Protein AF-0000000066669799 (afdb_homodimer)

Nearest PDB structures (foldseek):
  6pco-assembly2_C  TM=6.969E-01  e=1.505E-06  Bordetella bronchiseptica
  2nnn-assembly3_F  TM=6.824E-01  e=3.403E-06  Pseudomonas aeruginosa
  4fht-assembly1_A  TM=6.659E-01  e=3.210E-06  Streptomyces coelicolor A3(2)
  6pcp-assembly2_C  TM=6.782E-01  e=5.750E-06  Bordetella pertussis
  7kua-assembly1_A-2  TM=6.658E-01  e=5.118E-06  Pseudomonas putida

Organism: Nocardia brasiliensis (strain ATCC 700358 / HUJEG-1) (NCBI:txid1133849)

Foldseek 3Di:
DDDPDDPDPPPPCCCPDPVSVVVVVVVVLVVLPVVDAQPQAGVLLVVLLVCCVVPNKDWLVLSCLLSVHDSVRSVVSVVSCVVVVQKDWAQDDDPSPITIIHGDPVVVVSCVVRCVSVVVVLVVVPVVADPVRNVVVVVVVVVVSVVVSVVSNPPD/DPDPPDPPPPPPCCCPDPVSVVVVVVVVLVVLPVVDAQPQAGVLLVVLLVCCVVPNKDWLVLSCLLSVHDSVRSVVSVVSCVVVVQKDWDQDDDPSPITIIHGDPVVVVSCVVRCVSVVVVLVVVPVVADPVRNVVVVVVVVVVSVVVSVVSNPPD

InterPro domains:
  IPR000835 MarR-type HTH domain [PF12802] (41-98)
  IPR000835 MarR-type HTH domain [PR00598] (58-74)
  IPR000835 MarR-type HTH domain [PR00598] (94-110)
  IPR000835 MarR-type HTH domain [PS50995] (15-146)
  IPR000835 MarR-type HTH domain [SM00347] (34-134)
  IPR011991 ArsR-like helix-turn-helix domain [cd00090] (49-89)
  IPR036388 Winged helix-like DNA-binding domain superfamily [G3DSA:1.10.10.10] (6-148)
  IPR036390 Winged helix DNA-binding domain superfamily [SSF46785] (38-148)

Structure (mmCIF, N/CA/C/O backbone):
data_AF-0000000066669799-model_v1
#
loop_
_entity.id
_entity.type
_entity.pdbx_description
1 polymer 'MarR family transcriptional regulator'
#
loop_
_atom_site.group_PDB
_atom_site.id
_atom_site.type_symbol
_atom_site.label_atom_id
_atom_site.label_alt_id
_atom_site.label_comp_id
_atom_site.label_asym_id
_atom_site.label_entity_id
_atom_site.label_seq_id
_atom_site.pdbx_PDB_ins_code
_atom_site.Cartn_x
_atom_site.Cartn_y
_atom_site.Cartn_z
_atom_site.occupancy
_atom_site.B_iso_or_equiv
_atom_site.auth_seq_id
_atom_site.auth_comp_id
_atom_site.auth_asym_id
_atom_site.auth_atom_id
_atom_site.pdbx_PDB_model_num
ATOM 1 N N . MET A 1 1 ? -6.402 27.719 34.75 1 29.67 1 MET A N 1
ATOM 2 C CA . MET A 1 1 ? -6.027 27.953 33.344 1 29.67 1 MET A CA 1
ATOM 3 C C . MET A 1 1 ? -6.281 26.688 32.531 1 29.67 1 MET A C 1
ATOM 5 O O . MET A 1 1 ? -5.898 25.594 32.906 1 29.67 1 MET A O 1
ATOM 9 N N . PRO A 1 2 ? -7.277 26.5 31.594 1 31 2 PRO A N 1
ATOM 10 C CA . PRO A 1 2 ? -7.762 25.188 31.203 1 31 2 PRO A CA 1
ATOM 11 C C . PRO A 1 2 ? -6.668 24.312 30.594 1 31 2 PRO A C 1
ATOM 13 O O . PRO A 1 2 ? -5.68 24.828 30.062 1 31 2 PRO A O 1
ATOM 16 N N . ALA A 1 3 ? -6.438 23.188 31.078 1 33.84 3 ALA A N 1
ATOM 17 C CA . ALA A 1 3 ? -5.527 22.109 30.688 1 33.84 3 ALA A CA 1
ATOM 18 C C . ALA A 1 3 ? -5.449 22 29.172 1 33.84 3 ALA A C 1
ATOM 20 O O . ALA A 1 3 ? -6.473 22.031 28.484 1 33.84 3 ALA A O 1
ATOM 21 N N . ALA A 1 4 ? -4.387 22.375 28.516 1 37.62 4 ALA A N 1
ATOM 22 C CA . ALA A 1 4 ? -3.908 22.297 27.125 1 37.62 4 ALA A CA 1
ATOM 23 C C . ALA A 1 4 ? -4.234 20.953 26.516 1 37.62 4 ALA A C 1
ATOM 25 O O . ALA A 1 4 ? -3.504 19.969 26.719 1 37.62 4 ALA A O 1
ATOM 26 N N . ALA A 1 5 ? -5.402 20.344 26.75 1 33 5 ALA A N 1
ATOM 27 C CA . ALA A 1 5 ? -6.039 19.047 26.609 1 33 5 ALA A CA 1
ATOM 28 C C . ALA A 1 5 ? -5.562 18.344 25.344 1 33 5 ALA A C 1
ATOM 30 O O . ALA A 1 5 ? -4.801 18.922 24.547 1 33 5 ALA A O 1
ATOM 31 N N . ASP A 1 6 ? -6.598 17.641 24.547 1 33.75 6 ASP A N 1
ATOM 32 C CA . ASP A 1 6 ? -6.766 16.438 23.75 1 33.75 6 ASP A CA 1
ATOM 33 C C . ASP A 1 6 ? -6.117 16.578 22.375 1 33.75 6 ASP A C 1
ATOM 35 O O . ASP A 1 6 ? -6.715 17.156 21.469 1 33.75 6 ASP A O 1
ATOM 39 N N . SER A 1 7 ? -5.031 17.109 22.156 1 36.56 7 SER A N 1
ATOM 40 C CA . SER A 1 7 ? -4.227 17.094 20.938 1 36.56 7 SER A CA 1
ATOM 41 C C . SER A 1 7 ? -4.637 15.945 20.016 1 36.56 7 SER A C 1
ATOM 43 O O . SER A 1 7 ? -3.848 15.031 19.75 1 36.56 7 SER A O 1
ATOM 45 N N . HIS A 1 8 ? -5.754 15.195 20.234 1 35.06 8 HIS A N 1
ATOM 46 C CA . HIS A 1 8 ? -6.418 14.133 19.484 1 35.06 8 HIS A CA 1
ATOM 47 C C . HIS A 1 8 ? -6.293 14.344 17.984 1 35.06 8 HIS A C 1
ATOM 49 O O . HIS A 1 8 ? -6.48 15.461 17.5 1 35.06 8 HIS A O 1
ATOM 55 N N . SER A 1 9 ? -5.43 13.539 17.297 1 42.28 9 SER A N 1
ATOM 56 C CA . SER A 1 9 ? -5.312 13.289 15.875 1 42.28 9 SER A CA 1
ATOM 57 C C . SER A 1 9 ? -6.609 13.617 15.141 1 42.28 9 SER A C 1
ATOM 59 O O . SER A 1 9 ? -7.645 12.992 15.398 1 42.28 9 SER A O 1
ATOM 61 N N . GLN A 1 10 ? -7.012 14.773 15.062 1 45.38 10 GLN A N 1
ATOM 62 C CA . GLN A 1 10 ? -8.172 15.086 14.234 1 45.38 10 GLN A CA 1
ATOM 63 C C . GLN A 1 10 ? -8.375 14.031 13.156 1 45.38 10 GLN A C 1
ATOM 65 O O . GLN A 1 10 ? -7.484 13.789 12.336 1 45.38 10 GLN A O 1
ATOM 70 N N . VAL A 1 11 ? -8.938 12.883 13.633 1 45.19 11 VAL A N 1
ATOM 71 C CA . VAL A 1 11 ? -9.484 11.898 12.711 1 45.19 11 VAL A CA 1
ATOM 72 C C . VAL A 1 11 ? -9.961 12.594 11.43 1 45.19 11 VAL A C 1
ATOM 74 O O . VAL A 1 11 ? -10.734 13.547 11.484 1 45.19 11 VAL A O 1
ATOM 77 N N . LEU A 1 12 ? -9.125 12.688 10.461 1 50.16 12 LEU A N 1
ATOM 78 C CA . LEU A 1 12 ? -9.594 13.086 9.133 1 50.16 12 LEU A CA 1
ATOM 79 C C . LEU A 1 12 ? -11.062 12.719 8.945 1 50.16 12 LEU A C 1
ATOM 81 O O . LEU A 1 12 ? -11.516 11.672 9.422 1 50.16 12 LEU A O 1
ATOM 85 N N . ASP A 1 13 ? -11.898 13.625 9.148 1 51.56 13 ASP A N 1
ATOM 86 C CA . ASP A 1 13 ? -13.203 13.258 8.609 1 51.56 13 ASP A CA 1
ATOM 87 C C . ASP A 1 13 ? -13.062 12.43 7.336 1 51.56 13 ASP A C 1
ATOM 89 O O . ASP A 1 13 ? -12.945 12.977 6.238 1 51.56 13 ASP A O 1
ATOM 93 N N . TRP A 1 14 ? -12.438 11.297 7.461 1 50.22 14 TRP A N 1
ATOM 94 C CA . TRP A 1 14 ? -12.25 10.344 6.371 1 50.22 14 TRP A CA 1
ATOM 95 C C . TRP A 1 14 ? -13.531 10.188 5.559 1 50.22 14 TRP A C 1
ATOM 97 O O . TRP A 1 14 ? -13.562 9.438 4.578 1 50.22 14 TRP A O 1
ATOM 107 N N . GLN A 1 15 ? -14.602 10.766 6.164 1 51.47 15 GLN A N 1
ATOM 108 C CA . GLN A 1 15 ? -15.828 10.75 5.375 1 51.47 15 GLN A CA 1
ATOM 109 C C . GLN A 1 15 ? -15.578 11.266 3.959 1 51.47 15 GLN A C 1
ATOM 111 O O . GLN A 1 15 ? -16.438 11.148 3.088 1 51.47 15 GLN A O 1
ATOM 116 N N . ASP A 1 16 ? -14.312 11.828 3.842 1 62.5 16 ASP A N 1
ATOM 117 C CA . ASP A 1 16 ? -14.234 12.633 2.625 1 62.5 16 ASP A CA 1
ATOM 118 C C . ASP A 1 16 ? -14.047 11.742 1.396 1 62.5 16 ASP A C 1
ATOM 120 O O . ASP A 1 16 ? -13.781 12.242 0.299 1 62.5 16 ASP A O 1
ATOM 124 N N . GLY A 1 17 ? -14.242 10.547 1.534 1 87.31 17 GLY A N 1
ATOM 125 C CA . GLY A 1 17 ? -14.414 9.875 0.255 1 87.31 17 GLY A CA 1
ATOM 126 C C . GLY A 1 17 ? -13.391 8.781 0.011 1 87.31 17 GLY A C 1
ATOM 127 O O . GLY A 1 17 ? -12.477 8.594 0.817 1 87.31 17 GLY A O 1
ATOM 128 N N . VAL A 1 18 ? -13.609 7.996 -0.892 1 94.75 18 VAL A N 1
ATOM 129 C CA . VAL A 1 18 ? -12.844 6.82 -1.277 1 94.75 18 VAL A CA 1
ATOM 130 C C . VAL A 1 18 ? -11.383 7.207 -1.488 1 94.75 18 VAL A C 1
ATOM 132 O O . VAL A 1 18 ? -10.477 6.484 -1.064 1 94.75 18 VAL A O 1
ATOM 135 N N . GLU A 1 19 ? -11.148 8.391 -2.01 1 94.19 19 GLU A N 1
ATOM 136 C CA . GLU A 1 19 ? -9.797 8.82 -2.342 1 94.19 19 GLU A CA 1
ATOM 137 C C . GLU A 1 19 ? -8.945 8.977 -1.087 1 94.19 19 GLU A C 1
ATOM 139 O O . GLU A 1 19 ? -7.844 8.422 -1.006 1 94.19 19 GLU A O 1
ATOM 144 N N . ASN A 1 20 ? -9.445 9.656 -0.089 1 93.75 20 ASN A N 1
ATOM 145 C CA . ASN A 1 20 ? -8.688 9.891 1.139 1 93.75 20 ASN A CA 1
ATOM 146 C C . ASN A 1 20 ? -8.531 8.609 1.95 1 93.75 20 ASN A C 1
ATOM 148 O O . ASN A 1 20 ? -7.473 8.359 2.531 1 93.75 20 ASN A O 1
ATOM 152 N N . ALA A 1 21 ? -9.578 7.812 2.004 1 93.62 21 ALA A N 1
ATOM 153 C CA . ALA A 1 21 ? -9.531 6.566 2.764 1 93.62 21 ALA A CA 1
ATOM 154 C C . ALA A 1 21 ? -8.516 5.598 2.172 1 93.62 21 ALA A C 1
ATOM 156 O O . ALA A 1 21 ? -7.715 5.004 2.902 1 93.62 21 ALA A O 1
ATOM 157 N N . LEU A 1 22 ? -8.539 5.5 0.865 1 94.31 22 LEU A N 1
ATOM 158 C CA . LEU A 1 22 ? -7.602 4.613 0.182 1 94.31 22 LEU A CA 1
ATOM 159 C C . LEU A 1 22 ? -6.172 5.125 0.324 1 94.31 22 LEU A C 1
ATOM 161 O O . LEU A 1 22 ? -5.246 4.336 0.544 1 94.31 22 LEU A O 1
ATOM 165 N N . ALA A 1 23 ? -5.973 6.441 0.198 1 93.19 23 ALA A N 1
ATOM 166 C CA . ALA A 1 23 ? -4.652 7.035 0.367 1 93.19 23 ALA A CA 1
ATOM 167 C C . ALA A 1 23 ? -4.109 6.781 1.771 1 93.19 23 ALA A C 1
ATOM 169 O O . ALA A 1 23 ? -2.947 6.41 1.938 1 93.19 23 ALA A O 1
ATOM 170 N N . HIS A 1 24 ? -4.941 6.992 2.756 1 93.31 24 HIS A N 1
ATOM 171 C CA . HIS A 1 24 ? -4.531 6.77 4.137 1 93.31 24 HIS A CA 1
ATOM 172 C C . HIS A 1 24 ? -4.164 5.305 4.371 1 93.31 24 HIS A C 1
ATOM 174 O O . HIS A 1 24 ? -3.109 5.008 4.934 1 93.31 24 HIS A O 1
ATOM 180 N N . LEU A 1 25 ? -5.027 4.434 3.936 1 94.38 25 LEU A N 1
ATOM 181 C CA . LEU A 1 25 ? -4.777 3.006 4.09 1 94.38 25 LEU A CA 1
ATOM 182 C C . LEU A 1 25 ? -3.467 2.605 3.424 1 94.38 25 LEU A C 1
ATOM 184 O O . LEU A 1 25 ? -2.672 1.861 4.004 1 94.38 25 LEU A O 1
ATOM 188 N N . THR A 1 26 ? -3.232 3.127 2.227 1 94.19 26 THR A N 1
ATOM 189 C CA . THR A 1 26 ? -1.997 2.83 1.508 1 94.19 26 THR A CA 1
ATOM 190 C C . THR A 1 26 ? -0.784 3.322 2.291 1 94.19 26 THR A C 1
ATOM 192 O O . THR A 1 26 ? 0.196 2.594 2.453 1 94.19 26 THR A O 1
ATOM 195 N N . CYS A 1 27 ? -0.833 4.535 2.836 1 93.31 27 CYS A N 1
ATOM 196 C CA . CYS A 1 27 ? 0.287 5.105 3.576 1 93.31 27 CYS A CA 1
ATOM 197 C C . CYS A 1 27 ? 0.646 4.238 4.777 1 93.31 27 CYS A C 1
ATOM 199 O O . CYS A 1 27 ? 1.813 3.898 4.977 1 93.31 27 CYS A O 1
ATOM 201 N N . VAL A 1 28 ? -0.356 3.801 5.508 1 93.06 28 VAL A N 1
ATOM 202 C CA . VAL A 1 28 ? -0.051 3.115 6.758 1 93.06 28 VAL A CA 1
ATOM 203 C C . VAL A 1 28 ? 0.364 1.674 6.473 1 93.06 28 VAL A C 1
ATOM 205 O O . VAL A 1 28 ? 1.192 1.105 7.188 1 93.06 28 VAL A O 1
ATOM 208 N N . LEU A 1 29 ? -0.173 1.081 5.434 1 93.5 29 LEU A N 1
ATOM 209 C CA . LEU A 1 29 ? 0.245 -0.269 5.07 1 93.5 29 LEU A CA 1
ATOM 210 C C . LEU A 1 29 ? 1.678 -0.272 4.547 1 93.5 29 LEU A C 1
ATOM 212 O O . LEU A 1 29 ? 2.465 -1.156 4.891 1 93.5 29 LEU A O 1
ATOM 216 N N . VAL A 1 30 ? 2.01 0.695 3.752 1 91.5 30 VAL A N 1
ATOM 217 C CA . VAL A 1 30 ? 3.371 0.829 3.246 1 91.5 30 VAL A CA 1
ATOM 218 C C . VAL A 1 30 ? 4.328 1.107 4.402 1 91.5 30 VAL A C 1
ATOM 220 O O . VAL A 1 30 ? 5.434 0.565 4.445 1 91.5 30 VAL A O 1
ATOM 223 N N . ALA A 1 31 ? 3.896 1.918 5.332 1 91.31 31 ALA A N 1
ATOM 224 C CA . ALA A 1 31 ? 4.707 2.217 6.512 1 91.31 31 ALA A CA 1
ATOM 225 C C . ALA A 1 31 ? 5.035 0.945 7.289 1 91.31 31 ALA A C 1
ATOM 227 O O . ALA A 1 31 ? 6.18 0.74 7.699 1 91.31 31 ALA A O 1
ATOM 228 N N . ARG A 1 32 ? 4.129 0.107 7.453 1 88 32 ARG A N 1
ATOM 229 C CA . ARG A 1 32 ? 4.344 -1.136 8.188 1 88 32 ARG A CA 1
ATOM 230 C C . ARG A 1 32 ? 5.312 -2.051 7.445 1 88 32 ARG A C 1
ATOM 232 O O . ARG A 1 32 ? 6.152 -2.707 8.062 1 88 32 ARG A O 1
ATOM 239 N N . ARG A 1 33 ? 5.152 -2.053 6.164 1 84.81 33 ARG A N 1
ATOM 240 C CA . ARG A 1 33 ? 6.066 -2.84 5.34 1 84.81 33 ARG A CA 1
ATOM 241 C C . ARG A 1 33 ? 7.496 -2.322 5.461 1 84.81 33 ARG A C 1
ATOM 243 O O . ARG A 1 33 ? 8.445 -3.109 5.496 1 84.81 33 ARG A O 1
ATOM 250 N N . THR A 1 34 ? 7.672 -1.037 5.52 1 78.44 34 THR A N 1
ATOM 251 C CA . THR A 1 34 ? 8.984 -0.41 5.547 1 78.44 34 THR A CA 1
ATOM 252 C C . THR A 1 34 ? 9.703 -0.712 6.859 1 78.44 34 THR A C 1
ATOM 254 O O . THR A 1 34 ? 10.938 -0.695 6.922 1 78.44 34 THR A O 1
ATOM 257 N N . ARG A 1 35 ? 8.898 -0.985 7.863 1 78.19 35 ARG A N 1
ATOM 258 C CA . ARG A 1 35 ? 9.453 -1.273 9.18 1 78.19 35 ARG A CA 1
ATOM 259 C C . ARG A 1 35 ? 10.07 -2.668 9.227 1 78.19 35 ARG A C 1
ATOM 261 O O . ARG A 1 35 ? 10.883 -2.965 10.102 1 78.19 35 ARG A O 1
ATOM 268 N N . THR A 1 36 ? 9.539 -3.445 8.336 1 75.31 36 THR A N 1
ATOM 269 C CA . THR A 1 36 ? 10 -4.828 8.336 1 75.31 36 THR A CA 1
ATOM 270 C C . THR A 1 36 ? 10.547 -5.219 6.969 1 75.31 36 THR A C 1
ATOM 272 O O . THR A 1 36 ? 10.211 -4.605 5.957 1 75.31 36 THR A O 1
ATOM 275 N N . THR A 1 37 ? 11.648 -5.828 6.922 1 71.62 37 THR A N 1
ATOM 276 C CA . THR A 1 37 ? 12.148 -6.414 5.688 1 71.62 37 THR A CA 1
ATOM 277 C C . THR A 1 37 ? 12.109 -7.938 5.754 1 71.62 37 THR A C 1
ATOM 279 O O . THR A 1 37 ? 12.625 -8.531 6.703 1 71.62 37 THR A O 1
ATOM 282 N N . PRO A 1 38 ? 11.359 -8.445 4.676 1 73.44 38 PRO A N 1
ATOM 283 C CA . PRO A 1 38 ? 11.359 -9.906 4.676 1 73.44 38 PRO A CA 1
ATOM 284 C C . PRO A 1 38 ? 12.766 -10.5 4.594 1 73.44 38 PRO A C 1
ATOM 286 O O . PRO A 1 38 ? 13.656 -9.898 3.994 1 73.44 38 PRO A O 1
ATOM 289 N N . GLU A 1 39 ? 12.875 -11.57 5.293 1 77.44 39 GLU A N 1
ATOM 290 C CA . GLU A 1 39 ? 14.164 -12.25 5.277 1 77.44 39 GLU A CA 1
ATOM 291 C C . GLU A 1 39 ? 14.516 -12.727 3.869 1 77.44 39 GLU A C 1
ATOM 293 O O . GLU A 1 39 ? 13.672 -13.281 3.166 1 77.44 39 GLU A O 1
ATOM 298 N N . ARG A 1 40 ? 15.656 -12.398 3.373 1 83.88 40 ARG A N 1
ATOM 299 C CA . ARG A 1 40 ? 16.281 -13.039 2.215 1 83.88 40 ARG A CA 1
ATOM 300 C C . ARG A 1 40 ? 15.734 -12.445 0.915 1 83.88 40 ARG A C 1
ATOM 302 O O . ARG A 1 40 ? 16.219 -12.781 -0.17 1 83.88 40 ARG A O 1
ATOM 309 N N . VAL A 1 41 ? 14.602 -11.695 0.983 1 90.81 41 VAL A N 1
ATOM 310 C CA . VAL A 1 41 ? 14.047 -11.148 -0.249 1 90.81 41 VAL A CA 1
ATOM 311 C C . VAL A 1 41 ? 13.734 -9.664 -0.055 1 90.81 41 VAL A C 1
ATOM 313 O O . VAL A 1 41 ? 13.578 -9.195 1.076 1 90.81 41 VAL A O 1
ATOM 316 N N . THR A 1 42 ? 13.695 -8.938 -1.151 1 89.81 42 THR A N 1
ATOM 317 C CA . THR A 1 42 ? 13.18 -7.574 -1.14 1 89.81 42 THR A CA 1
ATOM 318 C C . THR A 1 42 ? 11.648 -7.578 -1.144 1 89.81 42 THR A C 1
ATOM 320 O O . THR A 1 42 ? 11.023 -8.617 -1.379 1 89.81 42 THR A O 1
ATOM 323 N N . TRP A 1 43 ? 11.094 -6.395 -0.916 1 90 43 TRP A N 1
ATOM 324 C CA . TRP A 1 43 ? 9.641 -6.312 -0.945 1 90 43 TRP A CA 1
ATOM 325 C C . TRP A 1 43 ? 9.109 -6.559 -2.354 1 90 43 TRP A C 1
ATOM 327 O O . TRP A 1 43 ? 8.023 -7.117 -2.525 1 90 43 TRP A O 1
ATOM 337 N N . GLN A 1 44 ? 9.852 -6.152 -3.402 1 90.88 44 GLN A N 1
ATOM 338 C CA . GLN A 1 44 ? 9.438 -6.445 -4.77 1 90.88 44 GLN A CA 1
ATOM 339 C C . GLN A 1 44 ? 9.391 -7.949 -5.02 1 90.88 44 GLN A C 1
ATOM 341 O O . GLN A 1 44 ? 8.453 -8.445 -5.648 1 90.88 44 GLN A O 1
ATOM 346 N N . GLN A 1 45 ? 10.383 -8.625 -4.535 1 93.81 45 GLN A N 1
ATOM 347 C CA . GLN A 1 45 ? 10.43 -10.078 -4.648 1 93.81 45 GLN A CA 1
ATOM 348 C C . GLN A 1 45 ? 9.336 -10.727 -3.805 1 93.81 45 GLN A C 1
ATOM 350 O O . GLN A 1 45 ? 8.719 -11.711 -4.227 1 93.81 45 GLN A O 1
ATOM 355 N N . TYR A 1 46 ? 9.117 -10.172 -2.617 1 94.69 46 TYR A N 1
ATOM 356 C CA . TYR A 1 46 ? 8.039 -10.656 -1.76 1 94.69 46 TYR A CA 1
ATOM 357 C C . TYR A 1 46 ? 6.691 -10.539 -2.459 1 94.69 46 TYR A C 1
ATOM 359 O O . TYR A 1 46 ? 5.871 -11.453 -2.398 1 94.69 46 TYR A O 1
ATOM 367 N N . ASP A 1 47 ? 6.441 -9.438 -3.109 1 94.81 47 ASP A N 1
ATOM 368 C CA . ASP A 1 47 ? 5.16 -9.211 -3.773 1 94.81 47 ASP A CA 1
ATOM 369 C C . ASP A 1 47 ? 4.945 -10.211 -4.906 1 94.81 47 ASP A C 1
ATOM 371 O O . ASP A 1 47 ? 3.812 -10.609 -5.188 1 94.81 47 ASP A O 1
ATOM 375 N N . VAL A 1 48 ? 6 -10.664 -5.543 1 96.56 48 VAL A N 1
ATOM 376 C CA . VAL A 1 48 ? 5.895 -11.727 -6.539 1 96.56 48 VAL A CA 1
ATOM 377 C C . VAL A 1 48 ? 5.352 -12.992 -5.883 1 96.56 48 VAL A C 1
ATOM 379 O O . VAL A 1 48 ? 4.387 -13.586 -6.375 1 96.56 48 VAL A O 1
ATOM 382 N N . LEU A 1 49 ? 5.965 -13.375 -4.766 1 96.44 49 LEU A N 1
ATOM 383 C CA . LEU A 1 49 ? 5.539 -14.57 -4.035 1 96.44 49 LEU A CA 1
ATOM 384 C C . LEU A 1 49 ? 4.098 -14.43 -3.561 1 96.44 49 LEU A C 1
ATOM 386 O O . LEU A 1 49 ? 3.316 -15.383 -3.643 1 96.44 49 LEU A O 1
ATOM 390 N N . GLU A 1 50 ? 3.805 -13.258 -3.102 1 94.69 50 GLU A N 1
ATOM 391 C CA . GLU A 1 50 ? 2.459 -13 -2.6 1 94.69 50 GLU A CA 1
ATOM 392 C C . GLU A 1 50 ? 1.423 -13.109 -3.711 1 94.69 50 GLU A C 1
ATOM 394 O O . GLU A 1 50 ? 0.347 -13.68 -3.508 1 94.69 50 GLU A O 1
ATOM 399 N N . MET A 1 51 ? 1.715 -12.586 -4.883 1 94.94 51 MET A N 1
ATOM 400 C CA . MET A 1 51 ? 0.802 -12.672 -6.02 1 94.94 51 MET A CA 1
ATOM 401 C C . MET A 1 51 ? 0.571 -14.133 -6.414 1 94.94 51 MET A C 1
ATOM 403 O O . MET A 1 51 ? -0.562 -14.531 -6.688 1 94.94 51 MET A O 1
ATOM 407 N N . LEU A 1 52 ? 1.59 -14.898 -6.383 1 95.44 52 LEU A N 1
ATOM 408 C CA . LEU A 1 52 ? 1.468 -16.312 -6.691 1 95.44 52 LEU A CA 1
ATOM 409 C C . LEU A 1 52 ? 0.624 -17.031 -5.645 1 95.44 52 LEU A C 1
ATOM 411 O O . LEU A 1 52 ? -0.135 -17.953 -5.969 1 95.44 52 LEU A O 1
ATOM 415 N N . ARG A 1 53 ? 0.777 -16.656 -4.395 1 93.75 53 ARG A N 1
ATOM 416 C C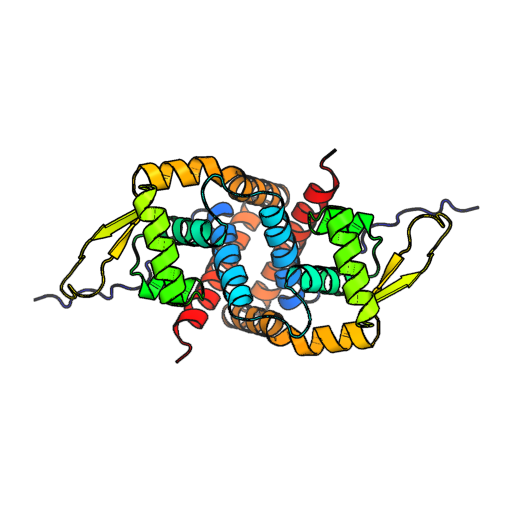A . ARG A 1 53 ? -0.023 -17.234 -3.322 1 93.75 53 ARG A CA 1
ATOM 417 C C . ARG A 1 53 ? -1.504 -16.938 -3.514 1 93.75 53 ARG A C 1
ATOM 419 O O . ARG A 1 53 ? -2.354 -17.812 -3.334 1 93.75 53 ARG A O 1
ATOM 426 N N . LEU A 1 54 ? -1.748 -15.719 -3.914 1 92.25 54 LEU A N 1
ATOM 427 C CA . LEU A 1 54 ? -3.115 -15.219 -3.986 1 92.25 54 LEU A CA 1
ATOM 428 C C . LEU A 1 54 ? -3.807 -15.703 -5.258 1 92.25 54 LEU A C 1
ATOM 430 O O . LEU A 1 54 ? -5 -16 -5.242 1 92.25 54 LEU A O 1
ATOM 434 N N . ARG A 1 55 ? -3.033 -15.797 -6.363 1 91.38 55 ARG A N 1
ATOM 435 C CA . ARG A 1 55 ? -3.693 -15.984 -7.652 1 91.38 55 ARG A CA 1
ATOM 436 C C . ARG A 1 55 ? -3.303 -17.312 -8.281 1 91.38 55 ARG A C 1
ATOM 438 O O . ARG A 1 55 ? -3.848 -17.703 -9.32 1 91.38 55 ARG A O 1
ATOM 445 N N . GLY A 1 56 ? -2.393 -17.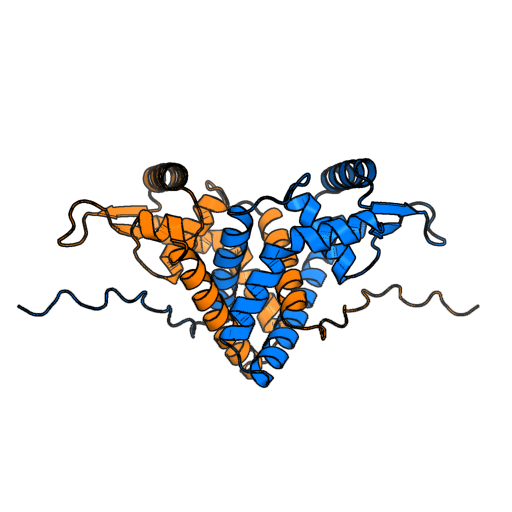938 -7.691 1 92.31 56 GLY A N 1
ATOM 446 C CA . GLY A 1 56 ? -1.899 -19.172 -8.289 1 92.31 56 GLY A CA 1
ATOM 447 C C . GLY A 1 56 ? -0.798 -18.938 -9.305 1 92.31 56 GLY A C 1
ATOM 448 O O . GLY A 1 56 ? -0.231 -17.844 -9.375 1 92.31 56 GLY A O 1
ATOM 449 N N . PRO A 1 57 ? -0.418 -19.953 -10.023 1 94.31 57 PRO A N 1
ATOM 450 C CA . PRO A 1 57 ? 0.666 -19.859 -11.008 1 94.31 57 PRO A CA 1
ATOM 451 C C . PRO A 1 57 ? 0.417 -18.797 -12.062 1 94.31 57 PRO A C 1
ATOM 453 O O . PRO A 1 57 ? -0.719 -18.609 -12.508 1 94.31 57 PRO A O 1
ATOM 456 N N . MET A 1 58 ? 1.45 -18.109 -12.43 1 94.19 58 MET A N 1
ATOM 457 C CA . MET A 1 58 ? 1.376 -17.031 -13.406 1 94.19 58 MET A CA 1
ATOM 458 C C . MET A 1 58 ? 2.607 -17.016 -14.305 1 94.19 58 MET A C 1
ATOM 460 O O . MET A 1 58 ? 3.68 -17.469 -13.898 1 94.19 58 MET A O 1
ATOM 464 N N . THR A 1 59 ? 2.457 -16.5 -15.5 1 94.25 59 THR A N 1
ATOM 465 C CA . THR A 1 59 ? 3.604 -16.297 -16.375 1 94.25 59 THR A CA 1
ATOM 466 C C . THR A 1 59 ? 4.402 -15.07 -15.945 1 94.25 59 THR A C 1
ATOM 468 O O . THR A 1 59 ? 3.875 -14.188 -15.266 1 94.25 59 THR A O 1
ATOM 471 N N . PRO A 1 60 ? 5.68 -15.055 -16.328 1 95.19 60 PRO A N 1
ATOM 472 C CA . PRO A 1 60 ? 6.477 -13.859 -16.047 1 95.19 60 PRO A CA 1
ATOM 473 C C . PRO A 1 60 ? 5.848 -12.586 -16.594 1 95.19 60 PRO A C 1
ATOM 475 O O . PRO A 1 60 ? 5.883 -11.539 -15.93 1 95.19 60 PRO A O 1
ATOM 478 N N . SER A 1 61 ? 5.211 -12.641 -17.719 1 93.75 61 SER A N 1
ATOM 479 C CA . SER A 1 61 ? 4.57 -11.469 -18.312 1 93.75 61 SER A CA 1
ATOM 480 C C . SER A 1 61 ? 3.375 -11.023 -17.469 1 93.75 61 SER A C 1
ATOM 482 O O . SER A 1 61 ? 3.188 -9.828 -17.234 1 93.75 61 SER A O 1
ATOM 484 N N . ALA A 1 62 ? 2.59 -11.961 -17.047 1 93.06 62 ALA A N 1
ATOM 485 C CA . ALA A 1 62 ? 1.442 -11.641 -16.203 1 93.06 62 ALA A CA 1
ATOM 486 C C . ALA A 1 62 ? 1.893 -11.047 -14.867 1 93.06 62 ALA A C 1
ATOM 488 O O . ALA A 1 62 ? 1.271 -10.117 -14.352 1 93.06 62 ALA A O 1
ATOM 489 N N . LEU A 1 63 ? 2.941 -11.609 -14.32 1 95.31 63 LEU A N 1
ATOM 490 C CA . LEU A 1 63 ? 3.498 -11.086 -13.078 1 95.31 63 LEU A CA 1
ATOM 491 C C . LEU A 1 63 ? 4.008 -9.664 -13.273 1 95.31 63 LEU A C 1
ATOM 493 O O . LEU A 1 63 ? 3.76 -8.789 -12.438 1 95.31 63 LEU A O 1
ATOM 497 N N . SER A 1 64 ? 4.738 -9.461 -14.352 1 95.25 64 SER A N 1
ATOM 498 C CA . SER A 1 64 ? 5.242 -8.133 -14.688 1 95.25 64 SER A CA 1
ATOM 499 C C . SER A 1 64 ? 4.113 -7.109 -14.758 1 95.25 64 SER A C 1
ATOM 501 O O . SER A 1 64 ? 4.211 -6.027 -14.18 1 95.25 64 SER A O 1
ATOM 503 N N . GLU A 1 65 ? 3.041 -7.43 -15.383 1 93.06 65 GLU A N 1
ATOM 504 C CA . GLU A 1 65 ? 1.895 -6.539 -15.539 1 93.06 65 GLU A CA 1
ATOM 505 C C . GLU A 1 65 ? 1.173 -6.328 -14.211 1 93.06 65 GLU A C 1
ATOM 507 O O . GLU A 1 65 ? 0.844 -5.195 -13.852 1 93.06 65 GLU A O 1
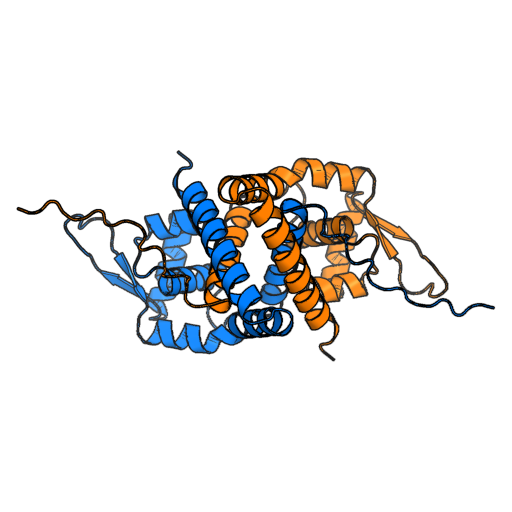ATOM 512 N N . SER A 1 66 ? 0.981 -7.395 -13.461 1 92.5 66 SER A N 1
ATOM 513 C CA . SER A 1 66 ? 0.23 -7.355 -12.211 1 92.5 66 SER A CA 1
ATOM 514 C C . SER A 1 66 ? 0.933 -6.488 -11.172 1 92.5 66 SER A C 1
ATOM 516 O O . SER A 1 66 ? 0.282 -5.891 -10.312 1 92.5 66 SER A O 1
ATOM 518 N N . LEU A 1 67 ? 2.277 -6.438 -11.281 1 94 67 LEU A N 1
ATOM 519 C CA . LEU A 1 67 ? 3.049 -5.758 -10.242 1 94 67 LEU A CA 1
ATOM 520 C C . LEU A 1 67 ? 3.734 -4.516 -10.805 1 94 67 LEU A C 1
ATOM 522 O O . LEU A 1 67 ? 4.52 -3.869 -10.117 1 94 67 LEU A O 1
ATOM 526 N N . SER A 1 68 ? 3.465 -4.215 -12.086 1 91.94 68 SER A N 1
ATOM 527 C CA . SER A 1 68 ? 4.012 -3.043 -12.758 1 91.94 68 SER A CA 1
ATOM 528 C C . SER A 1 68 ? 5.535 -3.002 -12.648 1 91.94 68 SER A C 1
ATOM 530 O O . SER A 1 68 ? 6.105 -1.974 -12.281 1 91.94 68 SER A O 1
ATOM 532 N N . VAL A 1 69 ? 6.07 -4.098 -12.906 1 92.06 69 VAL A N 1
ATOM 533 C CA . VAL A 1 69 ? 7.52 -4.273 -12.953 1 92.06 69 VAL A CA 1
ATOM 534 C C . VAL A 1 69 ? 7.957 -4.594 -14.383 1 92.06 69 VAL A C 1
ATOM 536 O O . VAL A 1 69 ? 7.305 -5.375 -15.078 1 92.06 69 VAL A O 1
ATOM 539 N N . SER A 1 70 ? 8.984 -3.932 -14.844 1 93.44 70 SER A N 1
ATOM 540 C CA . SER A 1 70 ? 9.461 -4.191 -16.203 1 93.44 70 SER A CA 1
ATOM 541 C C . SER A 1 70 ? 9.836 -5.66 -16.375 1 93.44 70 SER A C 1
ATOM 543 O O . SER A 1 70 ? 10.188 -6.34 -15.414 1 93.44 70 SER A O 1
ATOM 545 N N . ARG A 1 71 ? 9.844 -6.117 -17.578 1 94.44 71 ARG A N 1
ATOM 546 C CA . ARG A 1 71 ? 10.156 -7.508 -17.875 1 94.44 71 ARG A CA 1
ATOM 547 C C . ARG A 1 71 ? 11.586 -7.852 -17.469 1 94.44 71 ARG A C 1
ATOM 549 O O . ARG A 1 71 ? 11.82 -8.891 -16.844 1 94.44 71 ARG A O 1
ATOM 556 N N . PRO A 1 72 ? 12.547 -7.004 -17.719 1 95.88 72 PRO A N 1
ATOM 557 C CA . PRO A 1 72 ? 13.906 -7.309 -17.25 1 95.88 72 PRO A CA 1
ATOM 558 C C . PRO A 1 72 ? 14.008 -7.398 -15.727 1 95.88 72 PRO A C 1
ATOM 560 O O . PRO A 1 72 ? 14.672 -8.289 -15.203 1 95.88 72 PRO A O 1
ATOM 563 N N . THR A 1 73 ? 13.352 -6.504 -15.031 1 94.69 73 THR A N 1
ATOM 564 C CA . THR A 1 73 ? 13.359 -6.516 -13.57 1 94.69 73 THR A CA 1
ATOM 565 C C . THR A 1 73 ? 12.672 -7.766 -13.039 1 94.69 73 THR A C 1
ATOM 567 O O . THR A 1 73 ? 13.141 -8.367 -12.07 1 94.69 73 THR A O 1
ATOM 570 N N . MET A 1 74 ? 11.594 -8.094 -13.664 1 96.5 74 MET A N 1
ATOM 571 C CA . MET A 1 74 ? 10.875 -9.305 -13.273 1 96.5 74 MET A CA 1
ATOM 572 C C . MET A 1 74 ? 11.734 -10.547 -13.477 1 96.5 74 MET A C 1
ATOM 574 O O . MET A 1 74 ? 11.781 -11.43 -12.617 1 96.5 74 MET A O 1
ATOM 578 N N . SER A 1 75 ? 12.406 -10.602 -14.594 1 96.5 75 SER A N 1
ATOM 579 C CA . SER A 1 75 ? 13.289 -11.734 -14.867 1 96.5 75 SER A CA 1
ATOM 580 C C . SER A 1 75 ? 14.367 -11.867 -13.797 1 96.5 75 SER A C 1
ATOM 582 O O . SER A 1 75 ? 14.664 -12.977 -13.344 1 96.5 75 SER A O 1
ATOM 584 N N . LYS A 1 76 ? 14.883 -10.75 -13.383 1 97.31 76 LYS A N 1
ATOM 585 C CA . LYS A 1 76 ? 15.891 -10.758 -12.328 1 97.31 76 LYS A CA 1
ATOM 586 C C . LYS A 1 76 ? 15.297 -11.242 -11.008 1 97.31 76 LYS A C 1
ATOM 588 O O . LYS A 1 76 ? 15.914 -12.039 -10.297 1 97.31 76 LYS A O 1
ATOM 593 N N . ALA A 1 77 ? 14.141 -10.742 -10.695 1 97.19 77 ALA A N 1
ATOM 594 C CA . ALA A 1 77 ? 13.469 -11.172 -9.477 1 97.19 77 ALA A CA 1
ATOM 595 C C . ALA A 1 77 ? 13.219 -12.672 -9.484 1 97.19 77 ALA A C 1
ATOM 597 O O . ALA A 1 77 ? 13.461 -13.359 -8.484 1 97.19 77 ALA A O 1
ATOM 598 N N . LEU A 1 78 ? 12.773 -13.18 -10.609 1 97.81 78 LEU A N 1
ATOM 599 C CA . LEU A 1 78 ? 12.461 -14.602 -10.719 1 97.81 78 LEU A CA 1
ATOM 600 C C . LEU A 1 78 ? 13.727 -15.445 -10.641 1 97.81 78 LEU A C 1
ATOM 602 O O . LEU A 1 78 ? 13.711 -16.547 -10.078 1 97.81 78 LEU A O 1
ATOM 606 N N . ARG A 1 79 ? 14.75 -14.969 -11.219 1 97.81 79 ARG A N 1
ATOM 607 C CA . ARG A 1 79 ? 16.016 -15.672 -11.117 1 97.81 79 ARG A CA 1
ATOM 608 C C . ARG A 1 79 ? 16.453 -15.812 -9.664 1 97.81 79 ARG A C 1
ATOM 610 O O . ARG A 1 79 ? 16.859 -16.891 -9.227 1 97.81 79 ARG A O 1
ATOM 617 N N . VAL A 1 80 ? 16.375 -14.75 -8.906 1 97.56 80 VAL A N 1
ATOM 618 C CA . VAL A 1 80 ? 16.75 -14.75 -7.496 1 97.56 80 VAL A CA 1
ATOM 619 C C . VAL A 1 80 ? 15.859 -15.711 -6.715 1 97.56 80 VAL A C 1
ATOM 621 O O . VAL A 1 80 ? 16.344 -16.5 -5.898 1 97.56 80 VAL A O 1
ATOM 624 N N . LEU A 1 81 ? 14.602 -15.672 -6.973 1 98.19 81 LEU A N 1
ATOM 625 C CA . LEU A 1 81 ? 13.641 -16.5 -6.25 1 98.19 81 LEU A CA 1
ATOM 626 C C . LEU A 1 81 ? 13.828 -17.969 -6.594 1 98.19 81 LEU A C 1
ATOM 628 O O . LEU A 1 81 ? 13.633 -18.844 -5.742 1 98.19 81 LEU A O 1
ATOM 632 N N . LYS A 1 82 ? 14.188 -18.25 -7.824 1 97.81 82 LYS A N 1
ATOM 633 C CA . LYS A 1 82 ? 14.5 -19.625 -8.234 1 97.81 82 LYS A CA 1
ATOM 634 C C . LYS A 1 82 ? 15.75 -20.141 -7.535 1 97.81 82 LYS A C 1
ATOM 636 O O . LYS A 1 82 ? 15.781 -21.266 -7.051 1 97.81 82 LYS A O 1
ATOM 641 N N . ASP A 1 83 ? 16.719 -19.266 -7.516 1 97.62 83 ASP A N 1
ATOM 642 C CA . ASP A 1 83 ? 17.984 -19.641 -6.867 1 97.62 83 ASP A CA 1
ATOM 643 C C . ASP A 1 83 ? 17.766 -19.938 -5.387 1 97.62 83 ASP A C 1
ATOM 645 O O . ASP A 1 83 ? 18.469 -20.781 -4.816 1 97.62 83 ASP A O 1
ATOM 649 N N . GLN A 1 84 ? 16.781 -19.312 -4.824 1 97.25 84 GLN A N 1
ATOM 650 C CA . GLN A 1 84 ? 16.453 -19.531 -3.418 1 97.25 84 GLN A CA 1
ATOM 651 C C . GLN A 1 84 ? 15.438 -20.656 -3.254 1 97.25 84 GLN A C 1
ATOM 653 O O . GLN A 1 84 ? 14.969 -20.906 -2.145 1 97.25 84 GLN A O 1
ATOM 658 N N . HIS A 1 85 ? 15.023 -21.219 -4.344 1 98.12 85 HIS A N 1
ATOM 659 C CA . HIS A 1 85 ? 14.102 -22.359 -4.398 1 98.12 85 HIS A CA 1
ATOM 660 C C . HIS A 1 85 ? 12.719 -21.953 -3.898 1 98.12 85 HIS A C 1
ATOM 662 O O . HIS A 1 85 ? 12 -22.781 -3.32 1 98.12 85 HIS A O 1
ATOM 668 N N . LEU A 1 86 ? 12.367 -20.75 -4.062 1 98.19 86 LEU A N 1
ATOM 669 C CA . LEU A 1 86 ? 11.07 -20.266 -3.592 1 98.19 86 LEU A CA 1
ATOM 670 C C . LEU A 1 86 ? 10.016 -20.391 -4.684 1 98.19 86 LEU A C 1
ATOM 672 O O . LEU A 1 86 ? 8.82 -20.438 -4.395 1 98.19 86 LEU A O 1
ATOM 676 N N . VAL A 1 87 ? 10.477 -20.406 -5.945 1 98.44 87 VAL A N 1
ATOM 677 C CA . VAL A 1 87 ? 9.578 -20.594 -7.078 1 98.44 87 VAL A CA 1
ATOM 678 C C . VAL A 1 87 ? 10.172 -21.594 -8.055 1 98.44 87 VAL A C 1
ATOM 680 O O . VAL A 1 87 ? 11.367 -21.922 -7.977 1 98.44 87 VAL A O 1
ATOM 683 N N . THR A 1 88 ? 9.344 -22.109 -8.891 1 97.62 88 THR A N 1
ATOM 684 C CA . THR A 1 88 ? 9.727 -22.938 -10.031 1 97.62 88 THR A CA 1
ATOM 685 C C . THR A 1 88 ? 9.008 -22.484 -11.297 1 97.62 88 THR A C 1
ATOM 687 O O . THR A 1 88 ? 7.977 -21.812 -11.219 1 97.62 88 THR A O 1
ATOM 690 N N . GLN A 1 89 ? 9.648 -22.734 -12.375 1 94.94 89 GLN A N 1
ATOM 691 C CA . GLN A 1 89 ? 9.047 -22.406 -13.656 1 94.94 89 GLN A CA 1
ATOM 692 C C . GLN A 1 89 ? 9 -23.625 -14.57 1 94.94 89 GLN A C 1
ATOM 694 O O . GLN A 1 89 ? 9.938 -24.422 -14.602 1 94.94 89 GLN A O 1
ATOM 699 N N . ALA A 1 90 ? 7.879 -23.844 -15.117 1 90.75 90 ALA A N 1
ATOM 700 C CA . ALA A 1 90 ? 7.703 -24.969 -16.031 1 90.75 90 ALA A CA 1
ATOM 701 C C . ALA A 1 90 ? 6.855 -24.578 -17.234 1 90.75 90 ALA A C 1
ATOM 703 O O . ALA A 1 90 ? 6.012 -23.688 -17.141 1 90.75 90 ALA A O 1
ATOM 704 N N . ALA A 1 91 ? 7.238 -25.141 -18.328 1 80.94 91 ALA A N 1
ATOM 705 C CA . ALA A 1 91 ? 6.445 -24.922 -19.547 1 80.94 91 ALA A CA 1
ATOM 706 C C . ALA A 1 91 ? 5.086 -25.609 -19.438 1 80.94 91 ALA A C 1
ATOM 708 O O . ALA A 1 91 ? 5.004 -26.797 -19.125 1 80.94 91 ALA A O 1
ATOM 709 N N . LEU A 1 92 ? 4.133 -24.672 -18.984 1 62.62 92 LEU A N 1
ATOM 710 C CA . LEU A 1 92 ? 2.799 -25.25 -18.906 1 62.62 92 LEU A CA 1
ATOM 711 C C . LEU A 1 92 ? 1.971 -24.891 -20.125 1 62.62 92 LEU A C 1
ATOM 713 O O . LEU A 1 92 ? 1.965 -23.734 -20.562 1 62.62 92 LEU A O 1
ATOM 717 N N . GLY A 1 93 ? 1.641 -25.75 -21.016 1 60.16 93 GLY A N 1
ATOM 718 C CA . GLY A 1 93 ? 0.728 -25.719 -22.141 1 60.16 93 GLY A CA 1
ATOM 719 C C . GLY A 1 93 ? 1.438 -25.641 -23.484 1 60.16 93 GLY A C 1
ATOM 720 O O . GLY A 1 93 ? 2.621 -25.969 -23.578 1 60.16 93 GLY A O 1
ATOM 721 N N . THR A 1 94 ? 0.527 -25.234 -24.375 1 57.31 94 THR A N 1
ATOM 722 C CA . THR A 1 94 ? 0.862 -25.297 -25.797 1 57.31 94 THR A CA 1
ATOM 723 C C . THR A 1 94 ? 1.89 -24.234 -26.156 1 57.31 94 THR A C 1
ATOM 725 O O . THR A 1 94 ? 2.549 -24.328 -27.203 1 57.31 94 THR A O 1
ATOM 728 N N . ASP A 1 95 ? 1.688 -23.109 -25.297 1 56.5 95 ASP A N 1
ATOM 729 C CA . ASP A 1 95 ? 2.621 -22.031 -25.656 1 56.5 95 ASP A CA 1
ATOM 730 C C . ASP A 1 95 ? 3.934 -22.188 -24.891 1 56.5 95 ASP A C 1
ATOM 732 O O . ASP A 1 95 ? 4.047 -21.719 -23.75 1 56.5 95 ASP A O 1
ATOM 736 N N . ARG A 1 96 ? 4.832 -23.078 -25.391 1 61.03 96 ARG A N 1
ATOM 737 C CA . ARG A 1 96 ? 6.125 -23.516 -24.859 1 61.03 96 ARG A CA 1
ATOM 738 C C . ARG A 1 96 ? 7.02 -22.312 -24.562 1 61.03 96 ARG A C 1
ATOM 740 O O . ARG A 1 96 ? 8.055 -22.453 -23.906 1 61.03 96 ARG A O 1
ATOM 747 N N . ARG A 1 97 ? 6.547 -21.062 -25.109 1 64.31 97 ARG A N 1
ATOM 748 C CA . ARG A 1 97 ? 7.551 -20 -25.062 1 64.31 97 ARG A CA 1
ATOM 749 C C . ARG A 1 97 ? 7.562 -19.312 -23.703 1 64.31 97 ARG A C 1
ATOM 751 O O . ARG A 1 97 ? 8.602 -18.812 -23.25 1 64.31 97 ARG A O 1
ATOM 758 N N . GLU A 1 98 ? 6.457 -19.266 -22.969 1 76.5 98 GLU A N 1
ATOM 759 C CA . GLU A 1 98 ? 6.574 -18.625 -21.656 1 76.5 98 GLU A CA 1
ATOM 760 C C . GLU A 1 98 ? 6.277 -19.625 -20.547 1 76.5 98 GLU A C 1
ATOM 762 O O . GLU A 1 98 ? 5.238 -20.281 -2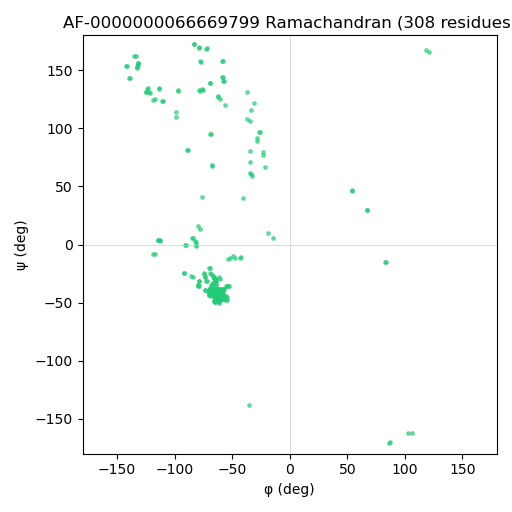0.562 1 76.5 98 GLU A O 1
ATOM 767 N N . GLN A 1 99 ? 7.223 -19.719 -19.672 1 90.06 99 GLN A N 1
ATOM 768 C CA . GLN A 1 99 ? 7.113 -20.656 -18.562 1 90.06 99 GLN A CA 1
ATOM 769 C C . GLN A 1 99 ? 6.211 -20.109 -17.469 1 90.06 99 GLN A C 1
ATOM 771 O O . GLN A 1 99 ? 6.242 -18.906 -17.172 1 90.06 99 GLN A O 1
ATOM 776 N N . THR A 1 100 ? 5.324 -20.984 -17.031 1 94.38 100 THR A N 1
ATOM 777 C CA . THR A 1 100 ? 4.488 -20.641 -15.891 1 94.38 100 THR A CA 1
ATOM 778 C C . THR A 1 100 ? 5.285 -20.734 -14.594 1 94.38 100 THR A C 1
ATOM 780 O O . THR A 1 100 ? 6.016 -21.703 -14.375 1 94.38 100 THR A O 1
ATOM 783 N N . THR A 1 101 ? 5.152 -19.672 -13.734 1 97 101 THR A N 1
ATOM 784 C CA . THR A 1 101 ? 5.836 -19.625 -12.445 1 97 101 THR A CA 1
ATOM 785 C C . THR A 1 101 ? 4.91 -20.078 -11.32 1 97 101 THR A C 1
ATOM 787 O O . THR A 1 101 ? 3.748 -19.672 -11.266 1 97 101 THR A O 1
ATOM 790 N N . SER A 1 102 ? 5.41 -20.969 -10.461 1 97.06 102 SER A N 1
ATOM 791 C CA . SER A 1 102 ? 4.648 -21.453 -9.312 1 97.06 102 SER A CA 1
ATOM 792 C C . SER A 1 102 ? 5.477 -21.391 -8.031 1 97.06 102 SER A C 1
ATOM 794 O O . SER A 1 102 ? 6.707 -21.438 -8.078 1 97.06 102 SER A O 1
ATOM 796 N N . LEU A 1 103 ? 4.75 -21.281 -6.902 1 97.5 103 LEU A N 1
ATOM 797 C CA . LEU A 1 103 ? 5.422 -21.422 -5.617 1 97.5 103 LEU A CA 1
ATOM 798 C C . LEU A 1 103 ? 5.883 -22.859 -5.402 1 97.5 103 LEU A C 1
ATOM 800 O O . LEU A 1 103 ? 5.156 -23.812 -5.719 1 97.5 103 LEU A O 1
ATOM 804 N N . THR A 1 104 ? 7.074 -22.984 -4.871 1 98.25 104 THR A N 1
ATOM 805 C CA . THR A 1 104 ? 7.492 -24.281 -4.328 1 98.25 104 THR A CA 1
ATOM 806 C C . THR A 1 104 ? 6.965 -24.469 -2.91 1 98.25 104 THR A C 1
ATOM 808 O O . THR A 1 104 ? 6.363 -23.547 -2.342 1 98.25 104 THR A O 1
ATOM 811 N N . ALA A 1 105 ? 7.176 -25.734 -2.357 1 97.5 105 ALA A N 1
ATOM 812 C CA . ALA A 1 105 ? 6.875 -25.953 -0.946 1 97.5 105 ALA A CA 1
ATOM 813 C C . ALA A 1 105 ? 7.668 -25 -0.058 1 97.5 105 ALA A C 1
ATOM 815 O O . ALA A 1 105 ? 7.137 -24.469 0.914 1 97.5 105 ALA A O 1
ATOM 816 N N . ASP A 1 106 ? 8.898 -24.766 -0.428 1 96.75 106 ASP A N 1
ATOM 817 C CA . ASP A 1 106 ? 9.75 -23.828 0.306 1 96.75 106 ASP A CA 1
ATOM 818 C C . ASP A 1 106 ? 9.219 -22.406 0.19 1 96.75 106 ASP A C 1
ATOM 820 O O . ASP A 1 106 ? 9.289 -21.625 1.15 1 96.75 106 ASP A O 1
ATOM 824 N N . GLY A 1 107 ? 8.758 -22.062 -1.007 1 96.81 107 GLY A N 1
ATOM 825 C CA . GLY A 1 107 ? 8.172 -20.75 -1.214 1 96.81 107 GLY A CA 1
ATOM 826 C C . GLY A 1 107 ? 6.949 -20.5 -0.348 1 96.81 107 GLY A C 1
ATOM 827 O O . GLY A 1 107 ? 6.797 -19.422 0.224 1 96.81 107 GLY A O 1
ATOM 828 N N . ARG A 1 108 ? 6.152 -21.531 -0.181 1 95.44 108 ARG A N 1
ATOM 829 C CA . ARG A 1 108 ? 4.973 -21.438 0.668 1 95.44 108 ARG A CA 1
ATOM 830 C C . ARG A 1 108 ? 5.359 -21.328 2.139 1 95.44 108 ARG A C 1
ATOM 832 O O . ARG A 1 108 ? 4.773 -20.531 2.879 1 95.44 108 ARG A O 1
ATOM 839 N N . GLU A 1 109 ? 6.332 -22.094 2.512 1 92.88 109 GLU A N 1
ATOM 840 C CA . GLU A 1 109 ? 6.82 -22.031 3.887 1 92.88 109 GLU A CA 1
ATOM 841 C C . GLU A 1 109 ? 7.422 -20.672 4.199 1 92.88 109 GLU A C 1
ATOM 843 O O . GLU A 1 109 ? 7.207 -20.125 5.285 1 92.88 109 GLU A O 1
ATOM 848 N N . PHE A 1 110 ? 8.164 -20.172 3.275 1 93.75 110 PHE A N 1
ATOM 849 C CA . PHE A 1 110 ? 8.75 -18.859 3.441 1 93.75 110 PHE A CA 1
ATOM 850 C C . PHE A 1 110 ? 7.664 -17.812 3.67 1 93.75 110 PHE A C 1
ATOM 852 O O . PHE A 1 110 ? 7.766 -16.984 4.582 1 93.75 110 PHE A O 1
ATOM 859 N N . LEU A 1 111 ? 6.609 -17.844 2.846 1 92.62 111 LEU A N 1
ATOM 860 C CA . LEU A 1 111 ? 5.52 -16.875 2.961 1 92.62 111 LEU A CA 1
ATOM 861 C C . LEU A 1 111 ? 4.801 -17.031 4.297 1 92.62 111 LEU A C 1
ATOM 863 O O . LEU A 1 111 ? 4.352 -16.047 4.879 1 92.62 111 LEU A O 1
ATOM 867 N N . ASP A 1 112 ? 4.723 -18.25 4.758 1 89.38 112 ASP A N 1
ATOM 868 C CA . ASP A 1 112 ? 4.082 -18.484 6.047 1 89.38 112 ASP A CA 1
ATOM 869 C C . ASP A 1 112 ? 4.887 -17.844 7.18 1 89.38 112 ASP A C 1
ATOM 871 O O . ASP A 1 112 ? 4.309 -17.281 8.109 1 89.38 112 ASP A O 1
ATOM 875 N N . ARG A 1 113 ? 6.172 -17.922 7.059 1 83.94 113 ARG A N 1
ATOM 876 C CA . ARG A 1 113 ? 7.047 -17.344 8.07 1 83.94 113 ARG A CA 1
ATOM 877 C C . ARG A 1 113 ? 7.062 -15.82 7.973 1 83.94 113 ARG A C 1
ATOM 879 O O . ARG A 1 113 ? 7.078 -15.125 8.992 1 83.94 113 ARG A O 1
ATOM 886 N N . ALA A 1 114 ? 7.055 -15.414 6.738 1 81.06 114 ALA A N 1
ATOM 887 C CA . ALA A 1 114 ? 7.172 -13.977 6.492 1 81.06 114 ALA A CA 1
ATOM 888 C C . ALA A 1 114 ? 5.812 -13.289 6.59 1 81.06 114 ALA A C 1
ATOM 890 O O . ALA A 1 114 ? 5.703 -12.086 6.355 1 81.06 114 ALA A O 1
ATOM 891 N N . ALA A 1 115 ? 4.84 -14.078 6.988 1 84.31 115 ALA A N 1
ATOM 892 C CA . ALA A 1 115 ? 3.459 -13.602 6.934 1 84.31 115 ALA A CA 1
ATOM 893 C C . ALA A 1 115 ? 3.129 -12.734 8.141 1 84.31 115 ALA A C 1
ATOM 895 O O . ALA A 1 115 ? 2.006 -12.242 8.273 1 84.31 115 ALA A O 1
ATOM 896 N N . GLU A 1 116 ? 4.055 -12.508 8.969 1 84.69 116 GLU A N 1
ATOM 897 C CA . GLU A 1 116 ? 3.781 -11.82 10.234 1 84.69 116 GLU A CA 1
ATOM 898 C C . GLU A 1 116 ? 3.172 -10.445 9.992 1 84.69 116 GLU A C 1
ATOM 900 O O . GLU A 1 116 ? 2.146 -10.102 10.586 1 84.69 116 GLU A O 1
ATOM 905 N N . CYS A 1 117 ? 3.734 -9.664 9.078 1 85.31 117 CYS A N 1
ATOM 906 C CA . CYS A 1 117 ? 3.225 -8.328 8.797 1 85.31 117 CYS A CA 1
ATOM 907 C C . CYS A 1 117 ? 1.813 -8.391 8.227 1 85.31 117 CYS A C 1
ATOM 909 O O . CYS A 1 117 ? 0.917 -7.684 8.695 1 85.31 117 CYS A O 1
ATOM 911 N N . ARG A 1 118 ? 1.626 -9.258 7.277 1 88.44 118 ARG A N 1
ATOM 912 C CA . ARG A 1 118 ? 0.327 -9.453 6.641 1 88.44 118 ARG A CA 1
ATOM 913 C C . ARG A 1 118 ? -0.72 -9.898 7.652 1 88.44 118 ARG A C 1
ATOM 915 O O . ARG A 1 118 ? -1.821 -9.344 7.703 1 88.44 118 ARG A O 1
ATOM 922 N N . ARG A 1 119 ? -0.374 -10.852 8.484 1 91.31 119 ARG A N 1
ATOM 923 C CA . ARG A 1 119 ? -1.298 -11.391 9.477 1 91.31 119 ARG A CA 1
ATOM 924 C C . ARG A 1 119 ? -1.594 -10.367 10.57 1 91.31 119 ARG A C 1
ATOM 926 O O . ARG A 1 119 ? -2.725 -10.273 11.047 1 91.31 119 ARG A O 1
ATOM 933 N N . GLU A 1 120 ? -0.601 -9.617 10.977 1 92.12 120 GLU A N 1
ATOM 934 C CA . GLU A 1 120 ? -0.803 -8.578 11.992 1 92.12 120 GLU A CA 1
ATOM 935 C C . GLU A 1 120 ? -1.722 -7.477 11.477 1 92.12 120 GLU A C 1
ATOM 937 O O . GLU A 1 120 ? -2.594 -6.996 12.203 1 92.12 120 GLU A O 1
ATOM 942 N N . ASN A 1 121 ? -1.523 -7.047 10.227 1 93.75 121 ASN A N 1
ATOM 943 C CA . ASN A 1 121 ? -2.426 -6.062 9.633 1 93.75 121 ASN A CA 1
ATOM 944 C C . ASN A 1 121 ? -3.871 -6.555 9.641 1 93.75 121 ASN A C 1
ATOM 946 O O . ASN A 1 121 ? -4.785 -5.793 9.969 1 93.75 121 ASN A O 1
ATOM 950 N N . ALA A 1 122 ? -4.051 -7.809 9.242 1 94.88 122 ALA A N 1
ATOM 951 C CA . ALA A 1 122 ? -5.391 -8.391 9.211 1 94.88 122 ALA A CA 1
ATOM 952 C C . ALA A 1 122 ? -6.004 -8.438 10.609 1 94.88 122 ALA A C 1
ATOM 954 O O . ALA A 1 122 ? -7.184 -8.125 10.781 1 94.88 122 ALA A O 1
ATOM 955 N N . LYS A 1 123 ? -5.191 -8.844 11.586 1 95.88 123 LYS A N 1
ATOM 956 C CA . LYS A 1 123 ? -5.672 -8.898 12.969 1 95.88 123 LYS A CA 1
ATOM 957 C C . LYS A 1 123 ? -6.117 -7.523 13.453 1 95.88 123 LYS A C 1
ATOM 959 O O . LYS A 1 123 ? -7.156 -7.395 14.102 1 95.88 123 LYS A O 1
ATOM 964 N N . ILE A 1 124 ? -5.348 -6.512 13.156 1 96.44 124 ILE A N 1
ATOM 965 C CA . ILE A 1 124 ? -5.691 -5.145 13.539 1 96.44 124 ILE A CA 1
ATOM 966 C C . ILE A 1 124 ? -7 -4.734 12.867 1 96.44 124 ILE A C 1
ATOM 968 O O . ILE A 1 124 ? -7.902 -4.207 13.523 1 96.44 124 ILE A O 1
ATOM 972 N N . ALA A 1 125 ? -7.125 -4.984 11.547 1 97.06 125 ALA A N 1
ATOM 973 C CA . ALA A 1 125 ? -8.352 -4.66 10.82 1 97.06 125 ALA A CA 1
ATOM 974 C C . ALA A 1 125 ? -9.555 -5.367 11.43 1 97.06 125 ALA A C 1
ATOM 976 O O . ALA A 1 125 ? -10.594 -4.75 11.656 1 97.06 125 ALA A O 1
ATOM 977 N N . GLU A 1 126 ? -9.383 -6.641 11.695 1 97.38 126 GLU A N 1
ATOM 978 C CA . GLU A 1 126 ? -10.477 -7.453 12.227 1 97.38 126 GLU A CA 1
ATOM 979 C C . GLU A 1 126 ? -10.883 -6.992 13.625 1 97.38 126 GLU A C 1
ATOM 981 O O . GLU A 1 126 ? -12.039 -7.133 14.016 1 97.38 126 GLU A O 1
ATOM 986 N N . SER A 1 127 ? -9.961 -6.43 14.383 1 97.5 127 SER A N 1
ATOM 987 C CA . SER A 1 127 ? -10.227 -6.004 15.75 1 97.5 127 SER A CA 1
ATOM 988 C C . 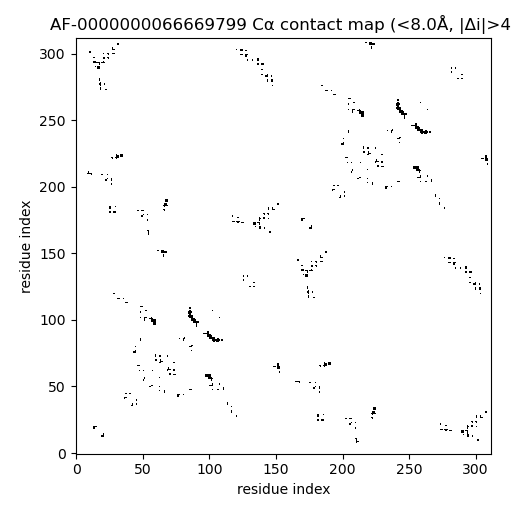SER A 1 127 ? -11.156 -4.801 15.781 1 97.5 127 SER A C 1
ATOM 990 O O . SER A 1 127 ? -11.82 -4.547 16.797 1 97.5 127 SER A O 1
ATOM 992 N N . VAL A 1 128 ? -11.312 -4.023 14.719 1 97.88 128 VAL A N 1
ATOM 993 C CA . VAL A 1 128 ? -12.117 -2.807 14.727 1 97.88 128 VAL A CA 1
ATOM 994 C C . VAL A 1 128 ? -13.344 -2.992 13.836 1 97.88 128 VAL A C 1
ATOM 996 O O . VAL A 1 128 ? -14.117 -2.051 13.625 1 97.88 128 VAL A O 1
ATOM 999 N N . LEU A 1 129 ? -13.5 -4.184 13.305 1 97.5 129 LEU A N 1
ATOM 1000 C CA . LEU A 1 129 ? -14.633 -4.531 12.453 1 97.5 129 LEU A CA 1
ATOM 1001 C C . LEU A 1 129 ? -15.398 -5.719 13.031 1 97.5 129 LEU A C 1
ATOM 1003 O O . LEU A 1 129 ? -14.797 -6.719 13.422 1 97.5 129 LEU A O 1
ATOM 1007 N N . ASP A 1 130 ? -16.703 -5.672 13.156 1 97.5 130 ASP A N 1
ATOM 1008 C CA . ASP A 1 130 ? -17.469 -6.848 13.539 1 97.5 130 ASP A CA 1
ATOM 1009 C C . ASP A 1 130 ? -17.547 -7.855 12.398 1 97.5 130 ASP A C 1
ATOM 1011 O O . ASP A 1 130 ? -17.094 -7.57 11.281 1 97.5 130 ASP A O 1
ATOM 1015 N N . PRO A 1 131 ? -17.984 -9.094 12.578 1 95.62 131 PRO A N 1
ATOM 1016 C CA . PRO A 1 131 ? -17.922 -10.141 11.562 1 95.62 131 PRO A CA 1
ATOM 1017 C C . PRO A 1 131 ? -18.641 -9.75 10.273 1 95.62 131 PRO A C 1
ATOM 1019 O O . PRO A 1 131 ? -18.156 -10.062 9.18 1 95.62 131 PRO A O 1
ATOM 1022 N N . ALA A 1 132 ? -19.766 -9.07 10.406 1 96.62 132 ALA A N 1
ATOM 1023 C CA . ALA A 1 132 ? -20.484 -8.625 9.211 1 96.62 132 ALA A CA 1
ATOM 1024 C C . ALA A 1 132 ? -19.688 -7.566 8.453 1 96.62 132 ALA A C 1
ATOM 1026 O O . ALA A 1 132 ? -19.594 -7.602 7.227 1 96.62 132 ALA A O 1
ATOM 1027 N N . GLU A 1 133 ? -19.078 -6.645 9.18 1 96.56 133 GLU A N 1
ATOM 1028 C CA . GLU A 1 133 ? -18.234 -5.609 8.594 1 96.56 133 GLU A CA 1
ATOM 1029 C C . GLU A 1 133 ? -17 -6.211 7.953 1 96.56 133 GLU A C 1
ATOM 1031 O O . GLU A 1 133 ? -16.531 -5.734 6.91 1 96.56 133 GLU A O 1
ATOM 1036 N N . GLN A 1 134 ? -16.438 -7.285 8.625 1 96.5 134 GLN A N 1
ATOM 1037 C CA . GLN A 1 134 ? -15.266 -7.961 8.07 1 96.5 134 GLN A CA 1
ATOM 1038 C C . GLN A 1 134 ? -15.578 -8.555 6.699 1 96.5 134 GLN A C 1
ATOM 1040 O O . GLN A 1 134 ? -14.781 -8.422 5.77 1 96.5 134 GLN A O 1
ATOM 1045 N N . ALA A 1 135 ? -16.75 -9.172 6.602 1 94.62 135 ALA A N 1
ATOM 1046 C CA . ALA A 1 135 ? -17.141 -9.789 5.344 1 94.62 135 ALA A CA 1
ATOM 1047 C C . ALA A 1 135 ? -17.328 -8.742 4.25 1 94.62 135 ALA A C 1
ATOM 1049 O O . ALA A 1 135 ? -16.859 -8.93 3.121 1 94.62 135 ALA A O 1
ATOM 1050 N N . VAL A 1 136 ? -17.969 -7.645 4.602 1 95.06 136 VAL A N 1
ATOM 1051 C CA . VAL A 1 136 ? -18.203 -6.57 3.645 1 95.06 136 VAL A CA 1
ATOM 1052 C C . VAL A 1 136 ? -16.875 -5.934 3.242 1 95.06 136 VAL A C 1
ATOM 1054 O O . VAL A 1 136 ? -16.625 -5.68 2.059 1 95.06 136 VAL A O 1
ATOM 1057 N N . PHE A 1 137 ? -16 -5.711 4.223 1 96.5 137 PHE A N 1
ATOM 1058 C CA . PHE A 1 137 ? -14.703 -5.113 3.975 1 96.5 137 PHE A CA 1
ATOM 1059 C C . PHE A 1 137 ? -13.883 -5.977 3.025 1 96.5 137 PHE A C 1
ATOM 1061 O O . PHE A 1 137 ? -13.32 -5.477 2.047 1 96.5 137 PHE A O 1
ATOM 1068 N N . ALA A 1 138 ? -13.836 -7.27 3.293 1 95.69 138 ALA A N 1
ATOM 1069 C CA . ALA A 1 138 ? -13.078 -8.203 2.455 1 95.69 138 ALA A CA 1
ATOM 1070 C C . ALA A 1 138 ? -13.633 -8.227 1.031 1 95.69 138 ALA A C 1
ATOM 1072 O O . ALA A 1 138 ? -12.867 -8.219 0.064 1 95.69 138 ALA A O 1
ATOM 1073 N N . GLN A 1 139 ? -14.914 -8.227 0.941 1 94.44 139 GLN A N 1
ATOM 1074 C CA . GLN A 1 139 ? -15.555 -8.273 -0.367 1 94.44 139 GLN A CA 1
ATOM 1075 C C . GLN A 1 139 ? -15.258 -7.016 -1.175 1 94.44 139 GLN A C 1
ATOM 1077 O O . GLN A 1 139 ? -14.883 -7.094 -2.346 1 94.44 139 GLN A O 1
ATOM 1082 N N . LEU A 1 140 ? -15.445 -5.848 -0.575 1 95.56 140 LEU A N 1
ATOM 1083 C CA . LEU A 1 140 ? -15.234 -4.59 -1.277 1 95.56 140 LEU A CA 1
ATOM 1084 C C . LEU A 1 140 ? -13.758 -4.398 -1.62 1 95.56 140 LEU A C 1
ATOM 1086 O O . LEU A 1 140 ? -13.43 -3.953 -2.721 1 95.56 140 LEU A O 1
ATOM 1090 N N . CYS A 1 141 ? -12.828 -4.77 -0.689 1 95.81 141 CYS A N 1
ATOM 1091 C CA . CYS A 1 141 ? -11.398 -4.711 -0.97 1 95.81 141 CYS A CA 1
ATOM 1092 C C . CYS A 1 141 ? -11.039 -5.609 -2.148 1 95.81 141 CYS A C 1
ATOM 1094 O O . CYS A 1 141 ? -10.258 -5.219 -3.014 1 95.81 141 CYS A O 1
ATOM 1096 N N . GLY A 1 142 ? -11.57 -6.812 -2.082 1 93.75 142 GLY A N 1
ATOM 1097 C CA . GLY A 1 142 ? -11.312 -7.738 -3.172 1 93.75 142 GLY A CA 1
ATOM 1098 C C . GLY A 1 142 ? -11.734 -7.199 -4.527 1 93.75 142 GLY A C 1
ATOM 1099 O O . GLY A 1 142 ? -10.984 -7.297 -5.5 1 93.75 142 GLY A O 1
ATOM 1100 N N . ARG A 1 143 ? -12.93 -6.629 -4.648 1 94.75 143 ARG A N 1
ATOM 1101 C CA . ARG A 1 143 ? -13.438 -6.066 -5.895 1 94.75 143 ARG A CA 1
ATOM 1102 C C . ARG A 1 143 ? -12.555 -4.914 -6.371 1 94.75 143 ARG A C 1
ATOM 1104 O O . ARG A 1 143 ? -12.234 -4.824 -7.559 1 94.75 143 ARG A O 1
ATOM 1111 N N . VAL A 1 144 ? -12.203 -4.047 -5.469 1 96 144 VAL A N 1
ATOM 1112 C CA . VAL A 1 144 ? -11.367 -2.898 -5.809 1 96 144 VAL A CA 1
ATOM 1113 C C . VAL A 1 144 ? -9.992 -3.375 -6.262 1 96 144 VAL A C 1
ATOM 1115 O O . VAL A 1 144 ? -9.461 -2.896 -7.27 1 96 144 VAL A O 1
ATOM 1118 N N . ALA A 1 145 ? -9.414 -4.309 -5.5 1 95 145 ALA A N 1
ATOM 1119 C CA . ALA A 1 145 ? -8.102 -4.84 -5.852 1 95 145 ALA A CA 1
ATOM 1120 C C . ALA A 1 145 ? -8.117 -5.465 -7.242 1 95 145 ALA A C 1
ATOM 1122 O O . ALA A 1 145 ? -7.188 -5.266 -8.031 1 95 145 ALA A O 1
ATOM 1123 N N . GLU A 1 146 ? -9.172 -6.188 -7.52 1 93.06 146 GLU A N 1
ATOM 1124 C CA . GLU A 1 146 ? -9.281 -6.82 -8.828 1 93.06 146 GLU A CA 1
ATOM 1125 C C . GLU A 1 146 ? -9.414 -5.781 -9.938 1 93.06 146 GLU A C 1
ATOM 1127 O O . GLU A 1 146 ? -8.852 -5.945 -11.023 1 93.06 146 GLU A O 1
ATOM 1132 N N . ALA A 1 147 ? -10.188 -4.766 -9.703 1 95.12 147 ALA A N 1
ATOM 1133 C CA . ALA A 1 147 ? -10.352 -3.699 -10.688 1 95.12 147 ALA A CA 1
ATOM 1134 C C . ALA A 1 147 ? -9.023 -2.998 -10.961 1 95.12 147 ALA A C 1
ATOM 1136 O O . ALA A 1 147 ? -8.688 -2.703 -12.109 1 95.12 147 ALA A O 1
ATOM 1137 N N . ILE A 1 148 ? -8.289 -2.717 -9.906 1 93.75 148 ILE A N 1
ATOM 1138 C CA . ILE A 1 148 ? -6.992 -2.07 -10.062 1 93.75 148 ILE A CA 1
ATOM 1139 C C . ILE A 1 148 ? -6.039 -3.006 -10.805 1 93.75 148 ILE A C 1
ATOM 1141 O O . ILE A 1 148 ? -5.324 -2.582 -11.711 1 93.75 148 ILE A O 1
ATOM 1145 N N . HIS A 1 149 ? -6.008 -4.238 -10.414 1 91.69 149 HIS A N 1
ATOM 1146 C CA . HIS A 1 149 ? -5.172 -5.234 -11.07 1 91.69 149 HIS A CA 1
ATOM 1147 C C . HIS A 1 149 ? -5.457 -5.297 -12.562 1 91.69 149 HIS A C 1
ATOM 1149 O O . HIS A 1 149 ? -4.531 -5.305 -13.375 1 91.69 149 HIS A O 1
ATOM 1155 N N . SER A 1 150 ? -6.738 -5.352 -12.93 1 91.75 150 SER A N 1
ATOM 1156 C CA . SER A 1 150 ? -7.145 -5.422 -14.328 1 91.75 150 SER A CA 1
ATOM 1157 C C . SER A 1 150 ? -6.715 -4.172 -15.094 1 91.75 150 SER A C 1
ATOM 1159 O O . SER A 1 150 ? -6.375 -4.25 -16.281 1 91.75 150 SER A O 1
ATOM 1161 N N . SER A 1 151 ? -6.781 -3.021 -14.453 1 89.25 151 SER A N 1
ATOM 1162 C CA . SER A 1 151 ? -6.391 -1.767 -15.086 1 89.25 151 SER A CA 1
ATOM 1163 C C . SER A 1 151 ? -4.895 -1.734 -15.375 1 89.25 151 SER A C 1
ATOM 1165 O O . SER A 1 151 ? -4.438 -0.986 -16.234 1 89.25 151 SER A O 1
ATOM 1167 N N . LEU A 1 152 ? -4.113 -2.467 -14.594 1 84.69 152 LEU A N 1
ATOM 1168 C CA . LEU A 1 152 ? -2.67 -2.543 -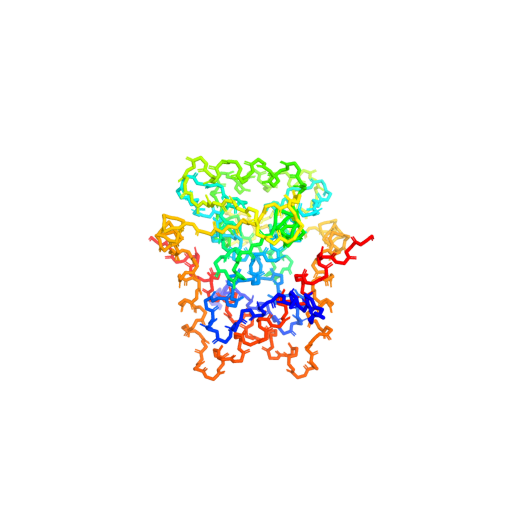14.797 1 84.69 152 LEU A CA 1
ATOM 1169 C C . LEU A 1 152 ? -2.332 -3.395 -16.016 1 84.69 152 LEU A C 1
ATOM 1171 O O . LEU A 1 152 ? -1.243 -3.271 -16.578 1 84.69 152 LEU A O 1
ATOM 1175 N N . GLN A 1 153 ? -3.199 -4.301 -16.281 1 80.44 153 GLN A N 1
ATOM 1176 C CA . GLN A 1 153 ? -2.969 -5.199 -17.406 1 80.44 153 GLN A CA 1
ATOM 1177 C C . GLN A 1 153 ? -3.33 -4.527 -18.734 1 80.44 153 GLN A C 1
ATOM 1179 O O . GLN A 1 153 ? -2.832 -4.922 -19.797 1 80.44 153 GLN A O 1
ATOM 1184 N N . THR A 1 154 ? -4.309 -3.688 -18.859 1 64.06 154 THR A N 1
ATOM 1185 C CA . THR A 1 154 ? -4.844 -3.107 -20.078 1 64.06 154 THR A CA 1
ATOM 1186 C C . THR A 1 154 ? -4 -1.919 -20.531 1 64.06 154 THR A C 1
ATOM 1188 O O . THR A 1 154 ? -4.359 -1.222 -21.484 1 64.06 154 THR A O 1
ATOM 1191 N N . VAL A 1 155 ? -2.998 -1.48 -19.953 1 51.53 155 VAL A N 1
ATOM 1192 C CA . VAL A 1 155 ? -2.281 -0.314 -20.453 1 51.53 155 VAL A CA 1
ATOM 1193 C C . VAL A 1 155 ? -1.609 -0.657 -21.781 1 51.53 155 VAL A C 1
ATOM 1195 O O . VAL A 1 155 ? -0.691 -1.479 -21.828 1 51.53 155 VAL A O 1
ATOM 1198 N N . GLU A 1 156 ? -2.275 -0.877 -22.828 1 43.19 156 GLU A N 1
ATOM 1199 C CA . GLU A 1 156 ? -1.767 -0.764 -24.203 1 43.19 156 GLU A CA 1
ATOM 1200 C C . GLU A 1 156 ? -1.183 0.622 -24.453 1 43.19 156 GLU A C 1
ATOM 1202 O O . GLU A 1 156 ? -1.694 1.622 -23.953 1 43.19 156 GLU A O 1
ATOM 1207 N N . MET B 1 1 ? -12.898 -30.875 -30.312 1 28.83 1 MET B N 1
ATOM 1208 C CA . MET B 1 1 ? -11.914 -30.859 -29.234 1 28.83 1 MET B CA 1
ATOM 1209 C C . MET B 1 1 ? -12.195 -29.703 -28.266 1 28.83 1 MET B C 1
ATOM 1211 O O . MET B 1 1 ? -12.422 -28.578 -28.688 1 28.83 1 MET B O 1
ATOM 1215 N N . PRO B 1 2 ? -12.703 -29.844 -27.047 1 31.28 2 PRO B N 1
ATOM 1216 C CA . PRO B 1 2 ? -13.312 -28.703 -26.391 1 31.28 2 PRO B CA 1
ATOM 1217 C C . PRO B 1 2 ? -12.367 -27.5 -26.281 1 31.28 2 PRO B C 1
ATOM 1219 O O . PRO B 1 2 ? -11.148 -27.688 -26.297 1 31.28 2 PRO B O 1
ATOM 1222 N N . ALA B 1 3 ? -12.695 -26.438 -26.812 1 33.5 3 ALA B N 1
ATOM 1223 C CA . ALA B 1 3 ? -12 -25.156 -26.781 1 33.5 3 ALA B CA 1
ATOM 1224 C C . ALA B 1 3 ? -11.281 -24.953 -25.453 1 33.5 3 ALA B C 1
ATOM 1226 O O . ALA B 1 3 ? -11.789 -25.328 -24.391 1 33.5 3 ALA B O 1
ATOM 1227 N N . ALA B 1 4 ? -9.969 -24.875 -25.406 1 36.88 4 ALA B N 1
ATOM 1228 C CA . ALA B 1 4 ? -9.023 -24.547 -24.344 1 36.88 4 ALA B CA 1
ATOM 1229 C C . ALA B 1 4 ? -9.594 -23.5 -23.406 1 36.88 4 ALA B C 1
ATOM 1231 O O . ALA B 1 4 ? -9.969 -22.406 -23.828 1 36.88 4 ALA B O 1
ATOM 1232 N N . ALA B 1 5 ? -10.391 -23.766 -22.5 1 35.09 5 ALA B N 1
ATOM 1233 C CA . ALA B 1 5 ? -11.102 -23 -21.469 1 35.09 5 ALA B CA 1
ATOM 1234 C C . ALA B 1 5 ? -10.281 -21.797 -21.031 1 35.09 5 ALA B C 1
ATOM 1236 O O . ALA B 1 5 ? -9.047 -21.844 -21.031 1 35.09 5 ALA B O 1
ATOM 1237 N N . ASP B 1 6 ? -10.82 -20.578 -21.156 1 34.78 6 ASP B N 1
ATOM 1238 C CA . ASP B 1 6 ? -10.461 -19.203 -20.875 1 34.78 6 ASP B CA 1
ATOM 1239 C C . ASP B 1 6 ? -9.602 -19.094 -19.609 1 34.78 6 ASP B C 1
ATOM 1241 O O . ASP B 1 6 ? -10.031 -19.484 -18.531 1 34.78 6 ASP B O 1
ATOM 1245 N N . SER B 1 7 ? -8.352 -19.5 -19.516 1 36.66 7 SER B N 1
ATOM 1246 C CA . SER B 1 7 ? -7.238 -19.281 -18.609 1 36.66 7 SER B CA 1
ATOM 1247 C C . SER B 1 7 ? -7.504 -18.078 -17.703 1 36.66 7 SER B C 1
ATOM 1249 O O . SER B 1 7 ? -6.77 -17.094 -17.734 1 36.66 7 SER B O 1
ATOM 1251 N N . HIS B 1 8 ? -8.68 -17.422 -17.703 1 35.78 8 HIS B N 1
ATOM 1252 C CA . HIS B 1 8 ? -9.18 -16.312 -16.891 1 35.78 8 HIS B CA 1
ATOM 1253 C C . HIS B 1 8 ? -8.688 -16.422 -15.453 1 35.78 8 HIS B C 1
ATOM 1255 O O . HIS B 1 8 ? -8.516 -17.531 -14.938 1 35.78 8 HIS B O 1
ATOM 1261 N N . SER B 1 9 ? -8.133 -15.266 -14.914 1 42.69 9 SER B N 1
ATOM 1262 C CA . SER B 1 9 ? -7.688 -14.875 -13.586 1 42.69 9 SER B CA 1
ATOM 1263 C C . SER B 1 9 ? -8.539 -15.523 -12.5 1 42.69 9 SER B C 1
ATOM 1265 O O . SER B 1 9 ? -9.727 -15.211 -12.359 1 42.69 9 SER B O 1
ATOM 1267 N N . GLN B 1 10 ? -8.594 -16.734 -12.414 1 44.97 10 GLN B N 1
ATOM 1268 C CA . GLN B 1 10 ? -9.289 -17.297 -11.258 1 44.97 10 GLN B CA 1
ATOM 1269 C C . GLN B 1 10 ? -9.32 -16.312 -10.094 1 44.97 10 GLN B C 1
ATOM 1271 O O . GLN B 1 10 ? -8.266 -15.859 -9.641 1 44.97 10 GLN B O 1
ATOM 1276 N N . VAL B 1 11 ? -10.281 -15.367 -10.219 1 44.69 11 VAL B N 1
ATOM 1277 C CA . VAL B 1 11 ? -10.656 -14.531 -9.086 1 44.69 11 VAL B CA 1
ATOM 1278 C C . VAL B 1 11 ? -10.422 -15.289 -7.777 1 44.69 11 VAL B C 1
ATOM 1280 O O . VAL B 1 11 ? -10.906 -16.406 -7.609 1 44.69 11 VAL B O 1
ATOM 1283 N N . LEU B 1 12 ? -9.289 -15.188 -7.234 1 49.59 12 LEU B N 1
ATOM 1284 C CA . LEU B 1 12 ? -9.078 -15.664 -5.875 1 49.59 12 LEU B CA 1
ATOM 1285 C C . LEU B 1 12 ? -10.383 -15.633 -5.082 1 49.59 12 LEU B C 1
ATOM 1287 O O . LEU B 1 12 ? -11.195 -14.719 -5.254 1 49.59 12 LEU B O 1
ATOM 1291 N N . ASP B 1 13 ? -11.023 -16.688 -5.008 1 50.72 13 ASP B N 1
ATOM 1292 C CA . ASP B 1 13 ? -12.055 -16.625 -3.979 1 50.72 13 ASP B CA 1
ATOM 1293 C C . ASP B 1 13 ? -11.617 -15.758 -2.807 1 50.72 13 ASP B C 1
ATOM 1295 O O . ASP B 1 13 ? -10.961 -16.234 -1.876 1 50.72 13 ASP B O 1
ATOM 1299 N N . TRP B 1 14 ? -11.32 -14.531 -3.078 1 49.84 14 TRP B N 1
ATOM 1300 C CA . TRP B 1 14 ? -10.969 -13.531 -2.072 1 49.84 14 TRP B CA 1
ATOM 1301 C C . TRP B 1 14 ? -11.883 -13.641 -0.855 1 49.84 14 TRP B C 1
ATOM 1303 O O . TRP B 1 14 ? -11.773 -12.852 0.086 1 49.84 14 TRP B O 1
ATOM 1313 N N . GLN B 1 15 ? -12.93 -14.469 -1.085 1 51.28 15 GLN B N 1
ATOM 1314 C CA . GLN B 1 15 ? -13.789 -14.688 0.074 1 51.28 15 GLN B CA 1
ATOM 1315 C C . GLN B 1 15 ? -12.969 -15.008 1.317 1 51.28 15 GLN B C 1
ATOM 1317 O O . GLN B 1 15 ? -13.5 -15.039 2.43 1 51.28 15 GLN B O 1
ATOM 1322 N N . ASP B 1 16 ? -11.625 -15.266 1.006 1 62.41 16 ASP B N 1
ATOM 1323 C CA . ASP B 1 16 ? -10.977 -15.961 2.115 1 62.41 16 ASP B CA 1
ATOM 1324 C C . ASP B 1 16 ? -10.594 -14.992 3.227 1 62.41 16 ASP B C 1
ATOM 1326 O O . ASP B 1 16 ? -9.859 -15.352 4.148 1 62.41 16 ASP B O 1
ATOM 1330 N N . GLY B 1 17 ? -11.125 -13.867 3.201 1 87.19 17 GLY B N 1
ATOM 1331 C CA . GLY B 1 17 ? -11 -13.188 4.48 1 87.19 17 GLY B CA 1
ATOM 1332 C C . GLY B 1 17 ? -10.219 -11.891 4.391 1 87.19 17 GLY B C 1
ATOM 1333 O O . GLY B 1 17 ? -9.711 -11.531 3.324 1 87.19 17 GLY B O 1
ATOM 1334 N N . VAL B 1 18 ? -10.266 -11.141 5.355 1 94.69 18 VAL B N 1
ATOM 1335 C CA . VAL B 1 18 ? -9.688 -9.812 5.484 1 94.69 18 VAL B CA 1
ATOM 1336 C C . VAL B 1 18 ? -8.203 -9.859 5.141 1 94.69 18 VAL B C 1
ATOM 1338 O O . VAL B 1 18 ? -7.688 -8.977 4.449 1 94.69 18 VAL B O 1
ATOM 1341 N N . GLU B 1 19 ? -7.547 -10.945 5.496 1 94.06 19 GLU B N 1
ATOM 1342 C CA . GLU B 1 19 ? -6.105 -11.055 5.301 1 94.06 19 GLU B CA 1
ATOM 1343 C C . GLU B 1 19 ? -5.746 -11.07 3.818 1 94.06 19 GLU B C 1
ATOM 1345 O O . GLU B 1 19 ? -4.898 -10.305 3.369 1 94.06 19 GLU B O 1
ATOM 1350 N N . ASN B 1 20 ? -6.414 -11.891 3.041 1 93.69 20 ASN B N 1
ATOM 1351 C CA . ASN B 1 20 ? -6.121 -12 1.616 1 93.69 20 ASN B CA 1
ATOM 1352 C C . ASN B 1 20 ? -6.547 -10.75 0.856 1 93.69 20 ASN B C 1
ATOM 1354 O O . ASN B 1 20 ? -5.852 -10.305 -0.059 1 93.69 20 ASN B O 1
ATOM 1358 N N . ALA B 1 21 ? -7.688 -10.195 1.222 1 93.56 21 ALA B N 1
ATOM 1359 C CA . ALA B 1 21 ? -8.188 -9 0.552 1 93.56 21 ALA B CA 1
ATOM 1360 C C . ALA B 1 21 ? -7.254 -7.812 0.776 1 93.56 21 ALA B C 1
ATOM 1362 O O . AL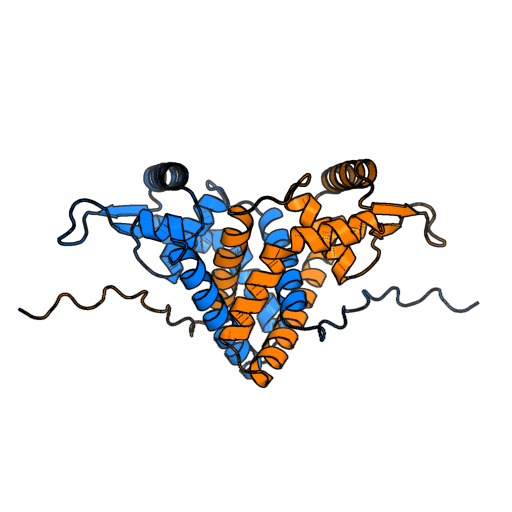A B 1 21 ? -6.922 -7.09 -0.166 1 93.56 21 ALA B O 1
ATOM 1363 N N . LEU B 1 22 ? -6.824 -7.672 2.004 1 94.31 22 LEU B N 1
ATOM 1364 C CA . LEU B 1 22 ? -5.914 -6.578 2.336 1 94.31 22 LEU B CA 1
ATOM 1365 C C . LEU B 1 22 ? -4.559 -6.777 1.666 1 94.31 22 LEU B C 1
ATOM 1367 O O . LEU B 1 22 ? -3.969 -5.82 1.159 1 94.31 22 LEU B O 1
ATOM 1371 N N . ALA B 1 23 ? -4.059 -8.016 1.661 1 93.19 23 ALA B N 1
ATOM 1372 C CA . ALA B 1 23 ? -2.791 -8.32 1.006 1 93.19 23 ALA B CA 1
ATOM 1373 C C . ALA B 1 23 ? -2.857 -8.016 -0.488 1 93.19 23 ALA B C 1
ATOM 1375 O O . ALA B 1 23 ? -1.939 -7.41 -1.045 1 93.19 23 ALA B O 1
ATOM 1376 N N . HIS B 1 24 ? -3.926 -8.43 -1.115 1 93.38 24 HIS B N 1
ATOM 1377 C CA . HIS B 1 24 ? -4.09 -8.18 -2.543 1 93.38 24 HIS B CA 1
ATOM 1378 C C . HIS B 1 24 ? -4.16 -6.684 -2.832 1 93.38 24 HIS B C 1
ATOM 1380 O O . HIS B 1 24 ? -3.465 -6.191 -3.725 1 93.38 24 HIS B O 1
ATOM 1386 N N . LEU B 1 25 ? -4.977 -6.004 -2.084 1 94.56 25 LEU B N 1
ATOM 1387 C CA . LEU B 1 25 ? -5.113 -4.562 -2.26 1 94.56 25 LEU B CA 1
ATOM 1388 C C . LEU B 1 25 ? -3.768 -3.863 -2.088 1 94.56 25 LEU B C 1
ATOM 1390 O O . LEU B 1 25 ? -3.412 -2.988 -2.881 1 94.56 25 LEU B O 1
ATOM 1394 N N . THR B 1 26 ? -3.01 -4.285 -1.072 1 94.19 26 THR B N 1
ATOM 1395 C CA . THR B 1 26 ? -1.694 -3.703 -0.831 1 94.19 26 THR B CA 1
ATOM 1396 C C . THR B 1 26 ? -0.768 -3.951 -2.018 1 94.19 26 THR B C 1
ATOM 1398 O O . THR B 1 26 ? -0.1 -3.029 -2.494 1 94.19 26 THR B O 1
ATOM 1401 N N . CYS B 1 27 ? -0.744 -5.152 -2.561 1 93.31 27 CYS B N 1
ATOM 1402 C CA . CYS B 1 27 ? 0.132 -5.496 -3.676 1 93.31 27 CYS B CA 1
ATOM 1403 C C . CYS B 1 27 ? -0.161 -4.621 -4.891 1 93.31 27 CYS B C 1
ATOM 1405 O O . CYS B 1 27 ? 0.754 -4.047 -5.48 1 93.31 27 CYS B O 1
ATOM 1407 N N . VAL B 1 28 ? -1.429 -4.438 -5.195 1 93.19 28 VAL B N 1
ATOM 1408 C CA . VAL B 1 28 ? -1.748 -3.754 -6.445 1 93.19 28 VAL B CA 1
ATOM 1409 C C . VAL B 1 28 ? -1.581 -2.246 -6.27 1 93.19 28 VAL B C 1
ATOM 1411 O O . VAL B 1 28 ? -1.204 -1.542 -7.207 1 93.19 28 VAL B O 1
ATOM 1414 N N . LEU B 1 29 ? -1.823 -1.74 -5.078 1 93.62 29 LEU B N 1
ATOM 1415 C CA . LEU B 1 29 ? -1.607 -0.318 -4.836 1 93.62 29 LEU B CA 1
ATOM 1416 C C . LEU B 1 29 ? -0.12 0.017 -4.855 1 93.62 29 LEU B C 1
ATOM 1418 O O . LEU B 1 29 ? 0.282 1.037 -5.422 1 93.62 29 LEU B O 1
ATOM 1422 N N . VAL B 1 30 ? 0.67 -0.827 -4.27 1 91.62 30 VAL B N 1
ATOM 1423 C CA . VAL B 1 30 ? 2.117 -0.641 -4.285 1 91.62 30 VAL B CA 1
ATOM 1424 C C . VAL B 1 30 ? 2.639 -0.756 -5.715 1 91.62 30 VAL B C 1
ATOM 1426 O O . VAL B 1 30 ? 3.514 0.009 -6.129 1 91.62 30 VAL B O 1
ATOM 1429 N N . ALA B 1 31 ? 2.084 -1.672 -6.465 1 91.44 31 ALA B N 1
ATOM 1430 C CA . ALA B 1 31 ? 2.471 -1.84 -7.863 1 91.44 31 ALA B CA 1
ATOM 1431 C C . ALA B 1 31 ? 2.217 -0.563 -8.656 1 91.44 31 ALA B C 1
ATOM 1433 O O . ALA B 1 31 ? 3.066 -0.133 -9.445 1 91.44 31 ALA B O 1
ATOM 1434 N N . ARG B 1 32 ? 1.145 0.049 -8.461 1 88.12 32 ARG B N 1
ATOM 1435 C CA . ARG B 1 32 ? 0.806 1.272 -9.188 1 88.12 32 ARG B CA 1
ATOM 1436 C C . ARG B 1 32 ? 1.744 2.412 -8.797 1 88.12 32 ARG B C 1
ATOM 1438 O O . ARG B 1 32 ? 2.148 3.205 -9.656 1 88.12 32 ARG B O 1
ATOM 1445 N N . ARG B 1 33 ? 2.051 2.434 -7.543 1 84.88 33 ARG B N 1
ATOM 1446 C CA . ARG B 1 33 ? 2.99 3.445 -7.07 1 84.88 33 ARG B CA 1
ATOM 1447 C C . ARG B 1 33 ? 4.367 3.25 -7.699 1 84.88 33 ARG B C 1
ATOM 1449 O O . ARG B 1 33 ? 5.043 4.223 -8.039 1 84.88 33 ARG B O 1
ATOM 1456 N N . THR B 1 34 ? 4.797 2.033 -7.875 1 78.38 34 THR B N 1
ATOM 1457 C CA . THR B 1 34 ? 6.125 1.712 -8.383 1 78.38 34 THR B CA 1
ATOM 1458 C C . THR B 1 34 ? 6.25 2.092 -9.859 1 78.38 34 THR B C 1
ATOM 1460 O O . THR B 1 34 ? 7.352 2.332 -10.352 1 78.38 34 THR B O 1
ATOM 1463 N N . ARG B 1 35 ? 5.098 2.133 -10.477 1 78.06 35 ARG B N 1
ATOM 1464 C CA . ARG B 1 35 ? 5.074 2.475 -11.898 1 78.06 35 ARG B CA 1
ATOM 1465 C C . ARG B 1 35 ? 5.328 3.963 -12.109 1 78.06 35 ARG B C 1
ATOM 1467 O O . ARG B 1 35 ? 5.711 4.383 -13.203 1 78.06 35 ARG B O 1
ATOM 1474 N N . THR B 1 36 ? 4.992 4.656 -11.07 1 75.19 36 THR B N 1
ATOM 1475 C CA . THR B 1 36 ? 5.125 6.102 -11.188 1 75.19 36 THR B CA 1
ATOM 1476 C C . THR B 1 36 ? 6.031 6.652 -10.094 1 75.19 36 THR B C 1
ATOM 1478 O O . THR B 1 36 ? 6.234 6.004 -9.062 1 75.19 36 THR B O 1
ATOM 1481 N N . THR B 1 37 ? 6.902 7.492 -10.414 1 71.75 37 THR B N 1
ATOM 1482 C CA . THR B 1 37 ? 7.684 8.219 -9.414 1 71.75 37 THR B CA 1
ATOM 1483 C C . THR B 1 37 ? 7.297 9.688 -9.391 1 71.75 37 THR B C 1
ATOM 1485 O O . THR B 1 37 ? 7.293 10.352 -10.43 1 71.75 37 THR B O 1
ATOM 1488 N N . PRO B 1 38 ? 6.883 10.062 -8.094 1 73.69 38 PRO B N 1
ATOM 1489 C CA . PRO B 1 38 ? 6.562 11.484 -8.031 1 73.69 38 PRO B CA 1
ATOM 1490 C C . PRO B 1 38 ? 7.734 12.375 -8.438 1 73.69 38 PRO B C 1
ATOM 1492 O O . PRO B 1 38 ? 8.891 12 -8.234 1 73.69 38 PRO B O 1
ATOM 1495 N N . GLU B 1 39 ? 7.352 13.422 -9.07 1 77.69 39 GLU B N 1
ATOM 1496 C CA . GLU B 1 39 ? 8.375 14.375 -9.484 1 77.69 39 GLU B CA 1
ATOM 1497 C C . GLU B 1 39 ? 9.109 14.961 -8.281 1 77.69 39 GLU B C 1
ATOM 1499 O O . GLU B 1 39 ? 8.477 15.344 -7.297 1 77.69 39 GLU B O 1
ATOM 1504 N N . ARG B 1 40 ? 10.391 14.922 -8.25 1 83.75 40 ARG B N 1
ATOM 1505 C CA . ARG B 1 40 ? 11.242 15.719 -7.367 1 83.75 40 ARG B CA 1
ATOM 1506 C C . ARG B 1 40 ? 11.352 15.078 -5.988 1 83.75 40 ARG B C 1
ATOM 1508 O O . ARG B 1 40 ? 12.117 15.547 -5.141 1 83.75 40 ARG B O 1
ATOM 1515 N N . VAL B 1 41 ? 10.453 14.094 -5.672 1 90.94 41 VAL B N 1
ATOM 1516 C CA . VAL B 1 41 ? 10.516 13.484 -4.344 1 90.94 41 VAL B CA 1
ATOM 1517 C C . VAL B 1 41 ? 10.477 11.969 -4.469 1 90.94 41 VAL B C 1
ATOM 1519 O O . VAL B 1 41 ? 10.031 11.43 -5.488 1 90.94 41 VAL B O 1
ATOM 1522 N N . THR B 1 42 ? 10.992 11.305 -3.461 1 89.75 42 THR B N 1
ATOM 1523 C CA . THR B 1 42 ? 10.812 9.859 -3.342 1 89.75 42 THR B CA 1
ATOM 1524 C C . THR B 1 42 ? 9.422 9.531 -2.799 1 89.75 42 THR B C 1
ATOM 1526 O O . THR B 1 42 ? 8.719 10.422 -2.314 1 89.75 42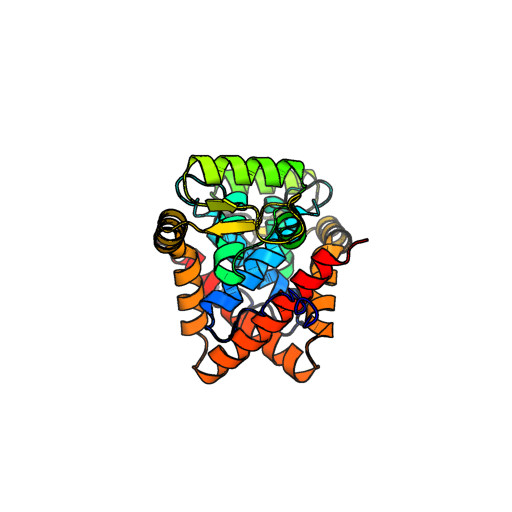 THR B O 1
ATOM 1529 N N . TRP B 1 43 ? 9.094 8.25 -2.871 1 89.94 43 TRP B N 1
ATOM 1530 C CA . TRP B 1 43 ? 7.797 7.855 -2.332 1 89.94 43 TRP B CA 1
ATOM 1531 C C . TRP B 1 43 ? 7.758 8.039 -0.818 1 89.94 43 TRP B C 1
ATOM 1533 O O . TRP B 1 43 ? 6.711 8.352 -0.25 1 89.94 43 TRP B O 1
ATOM 1543 N N . GLN B 1 44 ? 8.891 7.844 -0.117 1 90.81 44 GLN B N 1
ATOM 1544 C CA . GLN B 1 44 ? 8.938 8.094 1.32 1 90.81 44 GLN B CA 1
ATOM 1545 C C . GLN B 1 44 ? 8.656 9.562 1.634 1 90.81 44 GLN B C 1
ATOM 1547 O O . GLN B 1 44 ? 7.926 9.867 2.574 1 90.81 44 GLN B O 1
ATOM 1552 N N . GLN B 1 45 ? 9.25 10.414 0.856 1 93.88 45 GLN B N 1
ATOM 1553 C CA . GLN B 1 45 ? 9.016 11.844 1.007 1 93.88 45 GLN B CA 1
ATOM 1554 C C . GLN B 1 45 ? 7.586 12.211 0.636 1 93.88 45 GLN B C 1
ATOM 1556 O O . GLN B 1 45 ? 6.965 13.055 1.292 1 93.88 45 GLN B O 1
ATOM 1561 N N . TYR B 1 46 ? 7.078 11.562 -0.413 1 94.75 46 TYR B N 1
ATOM 1562 C CA . TYR B 1 46 ? 5.691 11.773 -0.809 1 94.75 46 TYR B CA 1
ATOM 1563 C C . TYR B 1 46 ? 4.738 11.391 0.32 1 94.75 46 TYR B C 1
ATOM 1565 O O . TYR B 1 46 ? 3.775 12.109 0.595 1 94.75 46 TYR B O 1
ATOM 1573 N N . ASP B 1 47 ? 4.98 10.289 0.961 1 94.81 47 ASP B N 1
ATOM 1574 C CA . ASP B 1 47 ? 4.102 9.82 2.027 1 94.81 47 ASP B CA 1
ATOM 1575 C C . ASP B 1 47 ? 4.094 10.797 3.203 1 94.81 47 ASP B C 1
ATOM 1577 O O . ASP B 1 47 ? 3.074 10.945 3.883 1 94.81 47 ASP B O 1
ATOM 1581 N N . VAL B 1 48 ? 5.18 11.484 3.443 1 96.56 48 VAL B N 1
ATOM 1582 C CA . VAL B 1 48 ? 5.207 12.531 4.453 1 96.56 48 VAL B CA 1
ATOM 1583 C C . VAL B 1 48 ? 4.207 13.625 4.09 1 96.56 48 VAL B C 1
ATOM 1585 O O . VAL B 1 48 ? 3.379 14.023 4.914 1 96.56 48 VAL B O 1
ATOM 1588 N N . LEU B 1 49 ? 4.27 14.094 2.842 1 96.56 49 LEU B N 1
ATOM 1589 C CA . LEU B 1 49 ? 3.367 15.141 2.361 1 96.56 49 LEU B CA 1
ATOM 1590 C C . LEU B 1 49 ? 1.917 14.672 2.426 1 96.56 49 LEU B C 1
ATOM 1592 O O . LEU B 1 49 ? 1.033 15.438 2.822 1 96.56 49 LEU B O 1
ATOM 1596 N N . GLU B 1 50 ? 1.756 13.445 2.049 1 94.69 50 GLU B N 1
ATOM 1597 C CA . GLU B 1 50 ? 0.409 12.875 2.049 1 94.69 50 GLU B CA 1
ATOM 1598 C C . GLU B 1 50 ? -0.162 12.812 3.461 1 94.69 50 GLU B C 1
ATOM 1600 O O . GLU B 1 50 ? -1.335 13.125 3.678 1 94.69 50 GLU B O 1
ATOM 1605 N N . MET B 1 51 ? 0.628 12.414 4.434 1 94.88 51 MET B N 1
ATOM 1606 C CA . MET B 1 51 ? 0.185 12.352 5.82 1 94.88 51 MET B CA 1
ATOM 1607 C C . MET B 1 51 ? -0.197 13.734 6.332 1 94.88 51 MET B C 1
ATOM 1609 O O . MET B 1 51 ? -1.214 13.891 7.012 1 94.88 51 MET B O 1
ATOM 1613 N N . LEU B 1 52 ? 0.549 14.703 5.977 1 95.44 52 LEU B N 1
ATOM 1614 C CA . LEU B 1 52 ? 0.242 16.078 6.367 1 95.44 52 LEU B CA 1
ATOM 1615 C C . LEU B 1 52 ? -1.054 16.547 5.715 1 95.44 52 LEU B C 1
ATOM 1617 O O . LEU B 1 52 ? -1.825 17.297 6.328 1 95.44 52 LEU B O 1
ATOM 1621 N N . ARG B 1 53 ? -1.274 16.172 4.488 1 93.94 53 ARG B N 1
ATOM 1622 C CA . ARG B 1 53 ? -2.508 16.516 3.791 1 93.94 53 ARG B CA 1
ATOM 1623 C C . ARG B 1 53 ? -3.721 15.906 4.484 1 93.94 53 ARG B C 1
ATOM 1625 O O . ARG B 1 53 ? -4.746 16.578 4.652 1 93.94 53 ARG B O 1
ATOM 1632 N N . LEU B 1 54 ? -3.537 14.688 4.891 1 92.31 54 LEU B N 1
ATOM 1633 C CA . LEU B 1 54 ? -4.648 13.906 5.426 1 92.31 54 LEU B CA 1
ATOM 1634 C C . LEU B 1 54 ? -4.926 14.281 6.879 1 92.31 54 LEU B C 1
ATOM 1636 O O . LEU B 1 54 ? -6.086 14.32 7.301 1 92.31 54 LEU B O 1
ATOM 1640 N N . ARG B 1 55 ? -3.861 14.602 7.641 1 91.31 55 ARG B N 1
ATOM 1641 C CA . ARG B 1 55 ? -4.043 14.688 9.086 1 91.31 55 ARG B CA 1
ATOM 1642 C C . ARG B 1 55 ? -3.746 16.094 9.594 1 91.31 55 ARG B C 1
ATOM 1644 O O . ARG B 1 55 ? -3.967 16.406 10.766 1 91.31 55 ARG B O 1
ATOM 1651 N N . GLY B 1 56 ? -3.25 16.875 8.742 1 92.38 56 GLY B N 1
ATOM 1652 C CA . GLY B 1 56 ? -2.855 18.203 9.172 1 92.38 56 GLY B CA 1
ATOM 1653 C C . GLY B 1 56 ? -1.441 18.266 9.727 1 92.38 56 GLY B C 1
ATOM 1654 O O . GLY B 1 56 ? -0.667 17.312 9.547 1 92.38 56 GLY B O 1
ATOM 1655 N N . PRO B 1 57 ? -1.06 19.359 10.312 1 94.38 57 PRO B N 1
ATOM 1656 C CA . PRO B 1 57 ? 0.297 19.547 10.836 1 94.38 57 PRO B CA 1
ATOM 1657 C C . PRO B 1 57 ? 0.678 18.484 11.867 1 94.38 57 PRO B C 1
ATOM 1659 O O . PRO B 1 57 ? -0.155 18.078 12.68 1 94.38 57 PRO B O 1
ATOM 1662 N N . MET B 1 58 ? 1.902 18.047 11.797 1 94.12 58 MET B N 1
ATOM 1663 C CA . MET B 1 58 ? 2.416 17.016 12.688 1 94.12 58 MET B CA 1
ATOM 1664 C C . MET B 1 58 ? 3.857 17.312 13.094 1 94.12 58 MET B C 1
ATOM 1666 O O . MET B 1 58 ? 4.59 17.969 12.352 1 94.12 58 MET B O 1
ATOM 1670 N N . THR B 1 59 ? 4.258 16.812 14.242 1 94.19 59 THR B N 1
ATOM 1671 C CA . THR B 1 59 ? 5.656 16.906 14.641 1 94.19 59 THR B CA 1
ATOM 1672 C C . THR B 1 59 ? 6.492 15.859 13.906 1 94.19 59 THR B C 1
ATOM 1674 O O . THR B 1 59 ? 5.965 14.852 13.422 1 94.19 59 THR B O 1
ATOM 1677 N N . PRO B 1 60 ? 7.801 16.125 13.812 1 95.19 60 PRO B N 1
ATOM 1678 C CA . PRO B 1 60 ? 8.68 15.125 13.203 1 95.19 60 PRO B CA 1
ATOM 1679 C C . PRO B 1 60 ? 8.578 13.766 13.883 1 95.19 60 PRO B C 1
ATOM 1681 O O . PRO B 1 60 ? 8.594 12.734 13.211 1 95.19 60 PRO B O 1
ATOM 1684 N N . SER B 1 61 ? 8.391 13.734 15.18 1 93.69 61 SER B N 1
ATOM 1685 C CA . SER B 1 61 ? 8.266 12.477 15.898 1 93.69 61 SER B CA 1
ATOM 1686 C C . SER B 1 61 ? 6.98 11.75 15.531 1 93.69 61 SER B C 1
ATOM 1688 O O . SER B 1 61 ? 6.984 10.531 15.32 1 93.69 61 SER B O 1
ATOM 1690 N N . ALA B 1 62 ? 5.914 12.477 15.445 1 92.94 62 ALA B N 1
ATOM 1691 C CA . ALA B 1 62 ? 4.637 11.883 15.055 1 92.94 62 ALA B CA 1
ATOM 1692 C C . ALA B 1 62 ? 4.695 11.352 13.625 1 92.94 62 ALA B C 1
ATOM 1694 O O . ALA B 1 62 ? 4.152 10.289 13.328 1 92.94 62 ALA B O 1
ATOM 1695 N N . LEU B 1 63 ? 5.332 12.094 12.766 1 95.25 63 LEU B N 1
ATOM 1696 C CA . LEU B 1 63 ? 5.504 11.648 11.391 1 95.25 63 LEU B CA 1
ATOM 1697 C C . LEU B 1 63 ? 6.344 10.383 11.328 1 95.25 63 LEU B C 1
ATOM 1699 O O . LEU B 1 63 ? 6.008 9.445 10.602 1 95.25 63 LEU B O 1
ATOM 1703 N N . SER B 1 64 ? 7.445 10.391 12.07 1 95.19 64 SER B N 1
ATOM 1704 C CA . SER B 1 64 ? 8.312 9.219 12.141 1 95.19 64 SER B CA 1
ATOM 1705 C C . SER B 1 64 ? 7.531 7.984 12.578 1 95.19 64 SER B C 1
ATOM 1707 O O . SER B 1 64 ? 7.645 6.922 11.961 1 95.19 64 SER B O 1
ATOM 1709 N N . GLU B 1 65 ? 6.707 8.086 13.555 1 92.94 65 GLU B N 1
ATOM 1710 C CA . GLU B 1 65 ? 5.914 6.977 14.078 1 92.94 65 GLU B CA 1
ATOM 1711 C C . GLU B 1 65 ? 4.828 6.559 13.086 1 92.94 65 GLU B C 1
ATOM 1713 O O . GLU B 1 65 ? 4.645 5.371 12.82 1 92.94 65 GLU B O 1
ATOM 1718 N N . SER B 1 66 ? 4.156 7.535 12.5 1 92.44 66 SER B N 1
ATOM 1719 C CA . SER B 1 66 ? 3.033 7.281 11.602 1 92.44 66 SER B CA 1
ATOM 1720 C C . SER B 1 66 ? 3.488 6.547 10.344 1 92.44 66 SER B C 1
ATOM 1722 O O . SER B 1 66 ? 2.719 5.789 9.75 1 92.44 66 SER B O 1
ATOM 1724 N N . LEU B 1 67 ? 4.758 6.789 9.961 1 93.94 67 LEU B N 1
ATOM 1725 C CA . LEU B 1 67 ? 5.234 6.25 8.695 1 93.94 67 LEU B CA 1
ATOM 1726 C C . LEU B 1 67 ? 6.328 5.211 8.922 1 93.94 67 LEU B C 1
ATOM 1728 O O . LEU B 1 67 ? 6.934 4.719 7.969 1 93.94 67 LEU B O 1
ATOM 1732 N N . SER B 1 68 ? 6.605 4.918 10.195 1 91.88 68 SER B N 1
ATOM 1733 C CA . SER B 1 68 ? 7.598 3.916 10.586 1 91.88 68 SER B CA 1
ATOM 1734 C C . SER B 1 68 ? 8.945 4.191 9.938 1 91.88 68 SER B C 1
ATOM 1736 O O . SER B 1 68 ? 9.555 3.293 9.352 1 91.88 68 SER B O 1
ATOM 1738 N N . VAL B 1 69 ? 9.297 5.383 10.023 1 92 69 VAL B N 1
ATOM 1739 C CA . VAL B 1 69 ? 10.594 5.863 9.555 1 92 69 VAL B CA 1
ATOM 1740 C C . VAL B 1 69 ? 11.438 6.328 10.742 1 92 69 VAL B C 1
ATOM 1742 O O . VAL B 1 69 ? 10.922 6.988 11.656 1 92 69 VAL B O 1
ATOM 1745 N N . SER B 1 70 ? 12.672 5.938 10.773 1 93.25 70 SER B N 1
ATOM 1746 C CA . SER B 1 70 ? 13.531 6.348 11.883 1 93.25 70 SER B CA 1
ATOM 1747 C C . SER B 1 70 ? 13.625 7.867 11.977 1 93.25 70 SER B C 1
ATOM 1749 O O . SER B 1 70 ? 13.453 8.57 10.977 1 93.25 70 SER B O 1
ATOM 1751 N N . ARG B 1 71 ? 13.969 8.359 13.109 1 94.38 71 ARG B N 1
ATOM 1752 C CA . ARG B 1 71 ? 14.062 9.797 13.336 1 94.38 71 ARG B CA 1
ATOM 1753 C C . ARG B 1 71 ? 15.133 10.422 12.453 1 94.38 71 ARG B C 1
ATOM 1755 O O . ARG B 1 71 ? 14.906 11.461 11.828 1 94.38 71 ARG B O 1
ATOM 1762 N N . PRO B 1 72 ? 16.281 9.812 12.305 1 95.81 72 PRO B N 1
ATOM 1763 C CA . PRO B 1 72 ? 17.281 10.383 11.398 1 95.81 72 PRO B CA 1
ATOM 1764 C C . PRO B 1 72 ? 16.812 10.438 9.945 1 95.81 72 PRO B C 1
ATOM 1766 O O . PRO B 1 72 ? 17.031 11.43 9.25 1 95.81 72 PRO B O 1
ATOM 1769 N N . THR B 1 73 ? 16.156 9.398 9.5 1 94.62 73 THR B N 1
ATOM 1770 C CA . THR B 1 73 ? 15.641 9.352 8.133 1 94.62 73 THR B CA 1
ATOM 1771 C C . THR B 1 73 ? 14.555 10.406 7.934 1 94.62 73 THR B C 1
ATOM 1773 O O . THR B 1 73 ? 14.5 11.055 6.891 1 94.62 73 THR B O 1
ATOM 1776 N N . MET B 1 74 ? 13.727 10.516 8.922 1 96.38 74 MET B N 1
ATOM 1777 C CA . MET B 1 74 ? 12.672 11.523 8.859 1 96.38 74 MET B CA 1
ATOM 1778 C C . MET B 1 74 ? 13.266 12.93 8.797 1 96.38 74 MET B C 1
ATOM 1780 O O . MET B 1 74 ? 12.805 13.766 8.023 1 96.38 74 MET B O 1
ATOM 1784 N N . SER B 1 75 ? 14.258 13.172 9.602 1 96.38 75 SER B N 1
ATOM 1785 C CA . SER B 1 75 ? 14.922 14.469 9.594 1 96.38 75 SER B CA 1
ATOM 1786 C C . SER B 1 75 ? 15.484 14.797 8.211 1 96.38 75 SER B C 1
ATOM 1788 O O . SER B 1 75 ? 15.352 15.922 7.73 1 96.38 75 SER B O 1
ATOM 1790 N N . LYS B 1 76 ? 16.047 13.805 7.598 1 97.25 76 LYS B N 1
ATOM 1791 C CA . LYS B 1 76 ? 16.578 13.984 6.25 1 97.25 76 LYS B CA 1
ATOM 1792 C C . LYS B 1 76 ? 15.461 14.281 5.254 1 97.25 76 LYS B C 1
ATOM 1794 O O . LYS B 1 76 ? 15.594 15.164 4.406 1 97.25 76 LYS B O 1
ATOM 1799 N N . ALA B 1 77 ? 14.414 13.539 5.359 1 97.12 77 ALA B N 1
ATOM 1800 C CA . ALA B 1 77 ? 13.266 13.758 4.477 1 97.12 77 ALA B CA 1
ATOM 1801 C C . ALA B 1 77 ? 12.711 15.172 4.641 1 97.12 77 ALA B C 1
ATOM 1803 O O . ALA B 1 77 ? 12.43 15.852 3.652 1 97.12 77 ALA B O 1
ATOM 1804 N N . LEU B 1 78 ? 12.609 15.609 5.867 1 97.81 78 LEU B N 1
ATOM 1805 C CA . LEU B 1 78 ? 12.055 16.922 6.137 1 97.81 78 LEU B CA 1
ATOM 1806 C C . LEU B 1 78 ? 12.992 18.031 5.648 1 97.81 78 LEU B C 1
ATOM 1808 O O . LEU B 1 78 ? 12.539 19.078 5.176 1 97.81 78 LEU B O 1
ATOM 1812 N N . ARG B 1 79 ? 14.227 17.797 5.797 1 97.81 79 ARG B N 1
ATOM 1813 C CA . ARG B 1 79 ? 15.195 18.766 5.281 1 97.81 79 ARG B CA 1
ATOM 1814 C C . ARG B 1 79 ? 15.047 18.938 3.771 1 97.81 79 ARG B C 1
ATOM 1816 O O . ARG B 1 79 ? 15.008 20.062 3.268 1 97.81 79 ARG B O 1
ATOM 1823 N N . VAL B 1 80 ? 14.93 17.844 3.051 1 97.56 80 VAL B N 1
ATOM 1824 C CA . VAL B 1 80 ? 14.781 17.875 1.6 1 97.56 80 VAL B CA 1
ATOM 1825 C C . VAL B 1 80 ? 13.477 18.594 1.229 1 97.56 80 VAL B C 1
ATOM 1827 O O . VAL B 1 80 ? 13.461 19.422 0.325 1 97.56 80 VAL B O 1
ATOM 1830 N N . LEU B 1 81 ? 12.43 18.281 1.919 1 98.19 81 LEU B N 1
ATOM 1831 C CA . LEU B 1 81 ? 11.117 18.859 1.623 1 98.19 81 LEU B CA 1
ATOM 1832 C C . LEU B 1 81 ? 11.094 20.344 1.937 1 98.19 81 LEU B C 1
ATOM 1834 O O . LEU B 1 81 ? 10.43 21.125 1.244 1 98.19 81 LEU B O 1
ATOM 1838 N N . LYS B 1 82 ? 11.805 20.75 2.963 1 97.81 82 LYS B N 1
ATOM 1839 C CA . LYS B 1 82 ? 11.938 22.156 3.295 1 97.81 82 LYS B CA 1
ATOM 1840 C C . LYS B 1 82 ? 12.719 22.906 2.217 1 97.81 82 LYS B C 1
ATOM 1842 O O . LYS B 1 82 ? 12.32 24 1.803 1 97.81 82 LYS B O 1
ATOM 1847 N N . ASP B 1 83 ? 13.773 22.281 1.817 1 97.56 83 ASP B N 1
ATOM 1848 C CA . ASP B 1 83 ? 14.609 22.875 0.782 1 97.56 83 ASP B CA 1
ATOM 1849 C C . ASP B 1 83 ? 13.828 23.078 -0.513 1 97.56 83 ASP B C 1
ATOM 1851 O O . ASP B 1 83 ? 14.078 24.016 -1.261 1 97.56 83 ASP B O 1
ATOM 1855 N N . GLN B 1 84 ? 12.867 22.219 -0.707 1 97.25 84 GLN B N 1
ATOM 1856 C CA . GLN B 1 84 ? 12.023 22.312 -1.896 1 97.25 84 GLN B CA 1
ATOM 1857 C C . GLN B 1 84 ? 10.797 23.188 -1.64 1 97.25 84 GLN B C 1
ATOM 1859 O O . GLN B 1 84 ? 9.922 23.297 -2.498 1 97.25 84 GLN B O 1
ATOM 1864 N N . HIS B 1 85 ? 10.672 23.688 -0.46 1 98.12 85 HIS B N 1
ATOM 1865 C CA . HIS B 1 85 ? 9.617 24.594 -0.035 1 98.12 85 HIS B CA 1
ATOM 1866 C C . HIS B 1 85 ? 8.266 23.891 -0.021 1 98.12 85 HIS B C 1
ATOM 1868 O O . HIS B 1 85 ? 7.23 24.516 -0.273 1 98.12 85 HIS B O 1
ATOM 1874 N N . LEU B 1 86 ? 8.266 22.641 0.209 1 98.19 86 LEU B N 1
ATOM 1875 C CA . LEU B 1 86 ? 7.027 21.891 0.213 1 98.19 86 LEU B CA 1
ATOM 1876 C C . LEU B 1 86 ? 6.43 21.828 1.615 1 98.19 86 LEU B C 1
ATOM 1878 O O . LEU B 1 86 ? 5.23 21.594 1.774 1 98.19 86 LEU B O 1
ATOM 1882 N N . VAL B 1 87 ? 7.301 21.969 2.629 1 98.44 87 VAL B N 1
ATOM 1883 C CA . VAL B 1 87 ? 6.844 22.016 4.012 1 98.44 87 VAL B CA 1
ATOM 1884 C C . VAL B 1 87 ? 7.523 23.156 4.754 1 98.44 87 VAL B C 1
ATOM 1886 O O . VAL B 1 87 ? 8.516 23.719 4.273 1 98.44 87 VAL B O 1
ATOM 1889 N N . THR B 1 88 ? 6.945 23.516 5.84 1 97.62 88 THR B N 1
ATOM 1890 C CA . THR B 1 88 ? 7.527 24.453 6.797 1 97.62 88 THR B CA 1
ATOM 1891 C C . THR B 1 88 ? 7.418 23.906 8.219 1 97.62 88 THR B C 1
ATOM 1893 O O . THR B 1 88 ? 6.605 23.016 8.492 1 97.62 88 THR B O 1
ATOM 1896 N N . GLN B 1 89 ? 8.336 24.328 9.016 1 94.88 89 GLN B N 1
ATOM 1897 C CA . GLN B 1 89 ? 8.32 23.938 10.414 1 94.88 89 GLN B CA 1
ATOM 1898 C C . GLN B 1 89 ? 8.336 25.156 11.336 1 94.88 89 GLN B C 1
ATOM 1900 O O . GLN B 1 89 ? 9.023 26.141 11.062 1 94.88 89 GLN B O 1
ATOM 1905 N N . ALA B 1 90 ? 7.477 25.141 12.258 1 90.5 90 ALA B N 1
ATOM 1906 C CA . ALA B 1 90 ? 7.402 26.25 13.219 1 90.5 90 ALA B CA 1
ATOM 1907 C C . ALA B 1 90 ? 7.152 25.719 14.625 1 90.5 90 ALA B C 1
ATOM 1909 O O . ALA B 1 90 ? 6.551 24.656 14.805 1 90.5 90 ALA B O 1
ATOM 1910 N N . ALA B 1 91 ? 7.777 26.391 15.531 1 80.88 91 ALA B N 1
ATOM 1911 C CA . ALA B 1 91 ? 7.547 26.047 16.938 1 80.88 91 ALA B CA 1
ATOM 1912 C C . ALA B 1 91 ? 6.129 26.422 17.359 1 80.88 91 ALA B C 1
ATOM 1914 O O . ALA B 1 91 ? 5.691 27.562 17.172 1 80.88 91 ALA B O 1
ATOM 1915 N N . LEU B 1 92 ? 5.293 25.312 17.234 1 62.69 92 LEU B N 1
ATOM 1916 C CA . LEU B 1 92 ? 3.932 25.594 17.672 1 62.69 92 LEU B CA 1
ATOM 1917 C C . LEU B 1 92 ? 3.701 25.094 19.094 1 62.69 92 LEU B C 1
ATOM 1919 O O . LEU B 1 92 ? 4.086 23.969 19.438 1 62.69 92 LEU B O 1
ATOM 1923 N N . GLY B 1 93 ? 3.482 25.922 20.047 1 60.22 93 GLY B N 1
ATOM 1924 C CA . GLY B 1 93 ? 3.059 25.719 21.422 1 60.22 93 GLY B CA 1
ATOM 1925 C C . GLY B 1 93 ? 4.195 25.828 22.422 1 60.22 93 GLY B C 1
ATOM 1926 O O . GLY B 1 93 ? 5.238 26.406 22.125 1 60.22 93 GLY B O 1
ATOM 1927 N N . THR B 1 94 ? 3.777 25.234 23.578 1 57 94 THR B N 1
ATOM 1928 C CA . THR B 1 94 ? 4.562 25.422 24.797 1 57 94 THR B CA 1
ATOM 1929 C C . THR B 1 94 ? 5.859 24.625 24.734 1 57 94 THR B C 1
ATOM 1931 O O . THR B 1 94 ? 6.801 24.891 25.484 1 57 94 THR B O 1
ATOM 1934 N N . ASP B 1 95 ? 5.617 23.453 23.953 1 56.25 95 ASP B N 1
ATOM 1935 C CA . ASP B 1 95 ? 6.828 22.625 23.922 1 56.25 95 ASP B CA 1
ATOM 1936 C C . ASP B 1 95 ? 7.727 23.031 22.75 1 56.25 95 ASP B C 1
ATOM 1938 O O . ASP B 1 95 ? 7.535 22.562 21.625 1 56.25 95 ASP B O 1
ATOM 1942 N N . ARG B 1 96 ? 8.523 24.125 22.938 1 60.75 96 ARG B N 1
ATOM 1943 C CA . ARG B 1 96 ? 9.43 24.812 22.016 1 60.75 96 ARG B CA 1
ATOM 1944 C C . ARG B 1 96 ? 10.391 23.828 21.375 1 60.75 96 ARG B C 1
ATOM 1946 O O . ARG B 1 96 ? 11.07 24.172 20.391 1 60.75 96 ARG B O 1
ATOM 1953 N N . ARG B 1 97 ? 10.414 22.516 21.969 1 64.38 97 ARG B N 1
ATOM 1954 C CA . ARG B 1 97 ? 11.547 21.703 21.531 1 64.38 97 ARG B CA 1
ATOM 1955 C C . ARG B 1 97 ? 11.219 20.984 20.219 1 64.38 97 ARG B C 1
ATOM 1957 O O . ARG B 1 97 ? 12.109 20.703 19.422 1 64.38 97 ARG B O 1
ATOM 1964 N N . GLU B 1 98 ? 9.953 20.688 19.906 1 76.31 98 GLU B N 1
ATOM 1965 C CA . GLU B 1 98 ? 9.742 20.031 18.609 1 76.31 98 GLU B CA 1
ATOM 1966 C C . GLU B 1 98 ? 8.852 20.891 17.703 1 76.31 98 GLU B C 1
ATOM 1968 O O . GLU B 1 98 ? 7.773 21.312 18.109 1 76.31 98 GLU B O 1
ATOM 1973 N N . GLN B 1 99 ? 9.383 21.156 16.578 1 89.88 99 GLN B N 1
ATOM 1974 C CA . GLN B 1 99 ? 8.695 22 15.609 1 89.88 99 GLN B CA 1
ATOM 1975 C C . GLN B 1 99 ? 7.594 21.219 14.883 1 89.88 99 GLN B C 1
ATOM 1977 O O . GLN B 1 99 ? 7.766 20.047 14.562 1 89.88 99 GLN B O 1
ATOM 1982 N N . THR B 1 100 ? 6.441 21.875 14.836 1 94.31 100 THR B N 1
ATOM 1983 C CA . THR B 1 100 ? 5.352 21.312 14.055 1 94.31 100 THR B CA 1
ATOM 1984 C C . THR B 1 100 ? 5.59 21.531 12.562 1 94.31 100 THR B C 1
ATOM 1986 O O . THR B 1 100 ? 5.969 22.625 12.141 1 94.31 100 THR B O 1
ATOM 1989 N N . THR B 1 101 ? 5.383 20.422 11.766 1 97 101 THR B N 1
ATOM 1990 C CA . THR B 1 101 ? 5.559 20.469 10.32 1 97 101 THR B CA 1
ATOM 1991 C C . THR B 1 101 ? 4.219 20.672 9.617 1 97 101 THR B C 1
ATOM 1993 O O . THR B 1 101 ? 3.229 20.031 9.961 1 97 101 THR B O 1
ATOM 1996 N N . SER B 1 102 ? 4.184 21.609 8.664 1 97.06 102 SER B N 1
ATOM 1997 C CA . SER B 1 102 ? 2.977 21.875 7.891 1 97.06 102 SER B CA 1
ATOM 1998 C C . SER B 1 102 ? 3.285 21.953 6.398 1 97.06 102 SER B C 1
ATOM 2000 O O . SER B 1 102 ? 4.41 22.25 6.008 1 97.06 102 SER B O 1
ATOM 2002 N N . LEU B 1 103 ? 2.242 21.641 5.602 1 97.56 103 LEU B N 1
ATOM 2003 C CA . LEU B 1 103 ? 2.363 21.859 4.164 1 97.56 103 LEU B CA 1
ATOM 2004 C C . LEU B 1 103 ? 2.396 23.359 3.855 1 97.56 103 LEU B C 1
ATOM 2006 O O . LEU B 1 103 ? 1.646 24.141 4.449 1 97.56 103 LEU B O 1
ATOM 2010 N N . THR B 1 104 ? 3.26 23.719 2.941 1 98.31 104 THR B N 1
ATOM 2011 C CA . THR B 1 104 ? 3.17 25.047 2.34 1 98.31 104 THR B CA 1
ATOM 2012 C C . THR B 1 104 ? 2.143 25.062 1.21 1 98.31 104 THR B C 1
ATOM 2014 O O . THR B 1 104 ? 1.586 24.016 0.859 1 98.31 104 THR B O 1
ATOM 2017 N N . ALA B 1 105 ? 1.87 26.328 0.675 1 97.62 105 ALA B N 1
ATOM 2018 C CA . ALA B 1 105 ? 1.043 26.422 -0.525 1 97.62 105 ALA B CA 1
ATOM 2019 C C . ALA B 1 105 ? 1.652 25.625 -1.678 1 97.62 105 ALA B C 1
ATOM 2021 O O . ALA B 1 105 ? 0.938 24.953 -2.416 1 97.62 105 ALA B O 1
ATOM 2022 N N . ASP B 1 106 ? 2.959 25.672 -1.781 1 96.81 106 ASP B N 1
ATOM 2023 C CA . ASP B 1 106 ? 3.668 24.906 -2.807 1 96.81 106 ASP B CA 1
ATOM 2024 C C . ASP B 1 106 ? 3.533 23.406 -2.57 1 96.81 106 ASP B C 1
ATOM 2026 O O . ASP B 1 106 ? 3.416 22.641 -3.52 1 96.81 106 ASP B O 1
ATOM 2030 N N . GLY B 1 107 ? 3.607 23.031 -1.305 1 96.88 107 GLY B N 1
ATOM 2031 C CA . GLY B 1 107 ? 3.428 21.641 -0.955 1 96.88 107 GLY B CA 1
ATOM 2032 C C . GLY B 1 107 ? 2.062 21.094 -1.339 1 96.88 107 GLY B C 1
ATOM 2033 O O . GLY B 1 107 ? 1.955 19.984 -1.862 1 96.88 107 GLY B O 1
ATOM 2034 N N . ARG B 1 108 ? 1.059 21.922 -1.172 1 95.56 108 ARG B N 1
ATOM 2035 C CA . ARG B 1 108 ? -0.299 21.531 -1.548 1 95.56 108 ARG B CA 1
ATOM 2036 C C . ARG B 1 108 ? -0.442 21.453 -3.064 1 95.56 108 ARG B C 1
ATOM 2038 O O . ARG B 1 108 ? -1.069 20.516 -3.578 1 95.56 108 ARG B O 1
ATOM 2045 N N . GLU B 1 109 ? 0.146 22.391 -3.73 1 93.12 109 GLU B N 1
ATOM 2046 C CA . GLU B 1 109 ? 0.112 22.391 -5.191 1 93.12 109 GLU B CA 1
ATOM 2047 C C . GLU B 1 109 ? 0.842 21.172 -5.754 1 93.12 109 GLU B C 1
ATOM 2049 O O . GLU B 1 109 ? 0.38 20.547 -6.715 1 93.12 109 GLU B O 1
ATOM 2054 N N . PHE B 1 110 ? 1.942 20.891 -5.172 1 93.94 110 PHE B N 1
ATOM 2055 C CA . PHE B 1 110 ? 2.699 19.719 -5.59 1 93.94 110 PHE B CA 1
ATOM 2056 C C . PHE B 1 110 ? 1.859 18.453 -5.457 1 93.94 110 PHE B C 1
ATOM 2058 O O . PHE B 1 110 ? 1.804 17.641 -6.379 1 93.94 110 PHE B O 1
ATOM 2065 N N . LEU B 1 111 ? 1.188 18.297 -4.316 1 92.81 111 LEU B N 1
ATOM 2066 C CA . LEU B 1 111 ? 0.363 17.109 -4.074 1 92.81 111 LEU B CA 1
ATOM 2067 C C . LEU B 1 111 ? -0.801 17.047 -5.055 1 92.81 111 LEU B C 1
ATOM 2069 O O . LEU B 1 111 ? -1.204 15.961 -5.48 1 92.81 111 LEU B O 1
ATOM 2073 N N . ASP B 1 112 ? -1.297 18.203 -5.398 1 89.75 112 ASP B N 1
ATOM 2074 C CA . ASP B 1 112 ? -2.391 18.25 -6.363 1 89.75 112 ASP B CA 1
ATOM 2075 C C . ASP B 1 112 ? -1.933 17.766 -7.734 1 89.75 112 ASP B C 1
ATOM 2077 O O . ASP B 1 112 ? -2.664 17.047 -8.422 1 89.75 112 ASP B O 1
ATOM 2081 N N . ARG B 1 113 ? -0.735 18.125 -8.086 1 84.44 113 ARG B N 1
ATOM 2082 C CA . ARG B 1 113 ? -0.179 17.703 -9.367 1 84.44 113 ARG B CA 1
ATOM 2083 C C . ARG B 1 113 ? 0.196 16.219 -9.344 1 84.44 113 ARG B C 1
ATOM 2085 O O . ARG B 1 113 ? -0.007 15.516 -10.328 1 84.44 113 ARG B O 1
ATOM 2092 N N . ALA B 1 114 ? 0.711 15.867 -8.211 1 81.44 114 ALA B N 1
ATOM 2093 C CA . ALA B 1 114 ? 1.218 14.5 -8.086 1 81.44 114 ALA B CA 1
ATOM 2094 C C . ALA B 1 114 ? 0.096 13.531 -7.723 1 81.44 114 ALA B C 1
ATOM 2096 O O . ALA B 1 114 ? 0.34 12.344 -7.512 1 81.44 114 ALA B O 1
ATOM 2097 N N . ALA B 1 115 ? -1.106 14.07 -7.715 1 84.69 115 ALA B N 1
ATOM 2098 C CA . ALA B 1 115 ? -2.238 13.312 -7.191 1 84.69 115 ALA B CA 1
ATOM 2099 C C . ALA B 1 115 ? -2.785 12.352 -8.242 1 84.69 115 ALA B C 1
ATOM 2101 O O . ALA B 1 115 ? -3.75 11.625 -7.984 1 84.69 115 ALA B O 1
ATOM 2102 N N . GLU B 1 116 ? -2.184 12.289 -9.352 1 85.06 116 GLU B N 1
ATOM 2103 C CA . GLU B 1 116 ? -2.734 11.508 -10.461 1 85.06 116 GLU B CA 1
ATOM 2104 C C . GLU B 1 116 ? -2.904 10.039 -10.07 1 85.06 116 GLU B C 1
ATOM 2106 O O . GLU B 1 116 ? -3.973 9.461 -10.266 1 85.06 116 GLU B O 1
ATOM 2111 N N . CYS B 1 117 ? -1.906 9.438 -9.453 1 85.44 117 CYS B N 1
ATOM 2112 C CA . CYS B 1 117 ? -1.981 8.039 -9.055 1 85.44 117 CYS B CA 1
ATOM 2113 C C . CYS B 1 117 ? -3.072 7.82 -8.016 1 85.44 117 CYS B C 1
ATOM 2115 O O . CYS B 1 117 ? -3.902 6.922 -8.156 1 85.44 117 CYS B O 1
ATOM 2117 N N . ARG B 1 118 ? -3.082 8.664 -7.023 1 88.69 118 ARG B N 1
ATOM 2118 C CA . ARG B 1 118 ? -4.074 8.602 -5.957 1 88.69 118 ARG B CA 1
ATOM 2119 C C . ARG B 1 118 ? -5.484 8.766 -6.508 1 88.69 118 ARG B C 1
ATOM 2121 O O . ARG B 1 118 ? -6.383 7.988 -6.18 1 88.69 118 ARG B O 1
ATOM 2128 N N . ARG B 1 119 ? -5.68 9.734 -7.379 1 91.69 119 ARG B N 1
ATOM 2129 C CA . ARG B 1 119 ? -6.992 10.016 -7.953 1 91.69 119 ARG B CA 1
ATOM 2130 C C . ARG B 1 119 ? -7.426 8.906 -8.898 1 91.69 119 ARG B C 1
ATOM 2132 O O . ARG B 1 119 ? -8.602 8.547 -8.945 1 91.69 119 ARG B O 1
ATOM 2139 N N . GLU B 1 120 ? -6.504 8.367 -9.664 1 92.31 120 GLU B N 1
ATOM 2140 C CA . GLU B 1 120 ? -6.824 7.273 -10.57 1 92.31 120 GLU B CA 1
ATOM 2141 C C . GLU B 1 120 ? -7.234 6.023 -9.805 1 92.31 120 GLU B C 1
ATOM 2143 O O . GLU B 1 120 ? -8.18 5.332 -10.188 1 92.31 120 GLU B O 1
ATOM 2148 N N . ASN B 1 121 ? -6.508 5.703 -8.734 1 93.94 121 ASN B N 1
ATOM 2149 C CA . ASN B 1 121 ? -6.898 4.574 -7.898 1 93.94 121 ASN B CA 1
ATOM 2150 C C . ASN B 1 121 ? -8.32 4.738 -7.367 1 93.94 121 ASN B C 1
ATOM 2152 O O . ASN B 1 121 ? -9.102 3.785 -7.375 1 93.94 121 ASN B O 1
ATOM 2156 N N . ALA B 1 122 ? -8.617 5.941 -6.887 1 95 122 ALA B N 1
ATOM 2157 C CA . ALA B 1 122 ? -9.953 6.223 -6.355 1 95 122 ALA B CA 1
ATOM 2158 C C . ALA B 1 122 ? -11.016 6.074 -7.434 1 95 122 ALA B C 1
ATOM 2160 O O . ALA B 1 122 ? -12.086 5.504 -7.188 1 95 122 ALA B O 1
ATOM 2161 N N . LYS B 1 123 ? -10.727 6.602 -8.617 1 96 123 LYS B N 1
ATOM 2162 C CA . LYS B 1 123 ? -11.664 6.5 -9.727 1 96 123 LYS B CA 1
ATOM 2163 C C . LYS B 1 123 ? -11.945 5.039 -10.078 1 96 123 LYS B C 1
ATOM 2165 O O . LYS B 1 123 ? -13.094 4.664 -10.312 1 96 123 LYS B O 1
ATOM 2170 N N . ILE B 1 124 ? -10.922 4.227 -10.125 1 96.5 124 ILE B N 1
ATOM 2171 C CA . ILE B 1 124 ? -11.078 2.805 -10.414 1 96.5 124 ILE B CA 1
ATOM 2172 C C . ILE B 1 124 ? -11.938 2.15 -9.336 1 96.5 124 ILE B C 1
ATOM 2174 O O . ILE B 1 124 ? -12.875 1.412 -9.648 1 96.5 124 ILE B O 1
ATOM 2178 N N . ALA B 1 125 ? -11.625 2.416 -8.047 1 97.06 125 ALA B N 1
ATOM 2179 C CA . ALA B 1 125 ? -12.406 1.866 -6.945 1 97.06 125 ALA B CA 1
ATOM 2180 C C . ALA B 1 125 ? -13.875 2.271 -7.055 1 97.06 125 ALA B C 1
ATOM 2182 O O . ALA B 1 125 ? -14.766 1.432 -6.922 1 97.06 125 ALA B O 1
ATOM 2183 N N . GLU B 1 126 ? -14.094 3.541 -7.312 1 97.44 126 GLU B N 1
ATOM 2184 C CA . GLU B 1 126 ? -15.453 4.074 -7.379 1 97.44 126 GLU B CA 1
ATOM 2185 C C . GLU B 1 126 ? -16.219 3.479 -8.562 1 97.44 126 GLU B C 1
ATOM 2187 O O . GLU B 1 126 ? -17.438 3.35 -8.508 1 97.44 126 GLU B O 1
ATOM 2192 N N . SER B 1 127 ? -15.531 3.105 -9.625 1 97.56 127 SER B N 1
ATOM 2193 C CA . SER B 1 127 ? -16.172 2.576 -10.828 1 97.56 127 SER B CA 1
ATOM 2194 C C . SER B 1 127 ? -16.766 1.199 -10.57 1 97.56 127 SER B C 1
ATOM 2196 O O . SER B 1 127 ? -17.672 0.771 -11.289 1 97.56 127 SER B O 1
ATOM 2198 N N . VAL B 1 128 ? -16.359 0.446 -9.547 1 97.88 128 VAL B N 1
ATOM 2199 C CA . VAL B 1 128 ? -16.828 -0.915 -9.32 1 97.88 128 VAL B CA 1
ATOM 2200 C C . VAL B 1 128 ? -17.672 -0.962 -8.047 1 97.88 128 VAL B C 1
ATOM 2202 O O . VAL B 1 128 ? -18.078 -2.037 -7.605 1 97.88 128 VAL B O 1
ATOM 2205 N N . LEU B 1 129 ? -17.875 0.196 -7.445 1 97.5 129 LEU B N 1
ATOM 2206 C CA . LEU B 1 129 ? -18.672 0.321 -6.234 1 97.5 129 LEU B CA 1
ATOM 2207 C C . LEU B 1 129 ? -19.844 1.291 -6.453 1 97.5 129 LEU B C 1
ATOM 2209 O O . LEU B 1 129 ? -19.641 2.383 -6.988 1 97.5 129 LEU B O 1
ATOM 2213 N N . ASP B 1 130 ? -21.062 0.966 -6.117 1 97.5 130 ASP B N 1
ATOM 2214 C CA . ASP B 1 130 ? -22.156 1.934 -6.152 1 97.5 130 ASP B CA 1
ATOM 2215 C C . ASP B 1 130 ? -22.016 2.947 -5.016 1 97.5 130 ASP B C 1
ATOM 2217 O O . ASP B 1 130 ? -21.156 2.809 -4.148 1 97.5 130 ASP B O 1
ATOM 2221 N N . PRO B 1 131 ? -22.766 4.043 -4.984 1 95.62 131 PRO B N 1
ATOM 2222 C CA . PRO B 1 131 ? -22.562 5.125 -4.016 1 95.62 131 PRO B CA 1
ATOM 2223 C C . PRO B 1 131 ? -22.672 4.641 -2.568 1 95.62 131 PRO B C 1
ATOM 2225 O O . PRO B 1 131 ? -21.906 5.094 -1.709 1 95.62 131 PRO B O 1
ATOM 2228 N N . ALA B 1 132 ? -23.594 3.729 -2.318 1 96.56 132 ALA B N 1
ATOM 2229 C CA . ALA B 1 132 ? -23.719 3.191 -0.966 1 96.56 132 ALA B CA 1
ATOM 2230 C C . ALA B 1 132 ? -22.5 2.361 -0.591 1 96.56 132 ALA B C 1
ATOM 2232 O O . ALA B 1 132 ? -21.984 2.465 0.527 1 96.56 132 ALA B O 1
ATOM 2233 N N . GLU B 1 133 ? -22.016 1.559 -1.513 1 96.56 133 GLU B N 1
ATOM 2234 C CA . GLU B 1 133 ? -20.812 0.754 -1.305 1 96.56 133 GLU B CA 1
ATOM 2235 C C . GLU B 1 133 ? -19.578 1.638 -1.128 1 96.56 133 GLU B C 1
ATOM 2237 O O . GLU B 1 133 ? -18.688 1.316 -0.342 1 96.56 133 GLU B O 1
ATOM 2242 N N . GLN B 1 134 ? -19.547 2.771 -1.907 1 96.56 134 GLN B N 1
ATOM 2243 C CA . GLN B 1 134 ? -18.438 3.707 -1.78 1 96.56 134 GLN B CA 1
ATOM 2244 C C . GLN B 1 134 ? -18.359 4.277 -0.367 1 96.56 134 GLN B C 1
ATOM 2246 O O . GLN B 1 134 ? -17.281 4.359 0.213 1 96.56 134 GLN B O 1
ATOM 2251 N N . ALA B 1 135 ? -19.516 4.641 0.167 1 94.56 135 ALA B N 1
ATOM 2252 C CA . ALA B 1 135 ? -19.562 5.211 1.511 1 94.56 135 ALA B CA 1
ATOM 2253 C C . ALA B 1 135 ? -19.109 4.191 2.555 1 94.56 135 ALA B C 1
ATOM 2255 O O . ALA B 1 135 ? -18.328 4.52 3.447 1 94.56 135 ALA B O 1
ATOM 2256 N N . VAL B 1 136 ? -19.578 2.965 2.414 1 95 136 VAL B N 1
ATOM 2257 C CA . VAL B 1 136 ? -19.219 1.902 3.346 1 95 136 VAL B CA 1
ATOM 2258 C C . VAL B 1 136 ? -17.734 1.587 3.221 1 95 136 VAL B C 1
ATOM 2260 O O . VAL B 1 136 ? -17.031 1.442 4.227 1 95 136 VAL B O 1
ATOM 2263 N N . PHE B 1 137 ? -17.25 1.516 1.983 1 96.44 137 PHE B N 1
ATOM 2264 C CA . PHE B 1 137 ? -15.836 1.226 1.724 1 96.44 137 PHE B CA 1
ATOM 2265 C C . PHE B 1 137 ? -14.945 2.285 2.354 1 96.44 137 PHE B C 1
ATOM 2267 O O . PHE B 1 137 ? -13.977 1.958 3.045 1 96.44 137 PHE B O 1
ATOM 2274 N N . ALA B 1 138 ? -15.273 3.541 2.137 1 95.75 138 ALA B N 1
ATOM 2275 C CA . ALA B 1 138 ? -14.492 4.645 2.686 1 95.75 138 ALA B CA 1
ATOM 2276 C C . ALA B 1 138 ? -14.484 4.605 4.211 1 95.75 138 ALA B C 1
ATOM 2278 O O . ALA B 1 138 ? -13.445 4.801 4.836 1 95.75 138 ALA B O 1
ATOM 2279 N N . GLN B 1 139 ? -15.617 4.336 4.754 1 94.44 139 GLN B N 1
ATOM 2280 C CA . GLN B 1 139 ? -15.742 4.297 6.207 1 94.44 139 GLN B CA 1
ATOM 2281 C C . GLN B 1 139 ? -14.914 3.164 6.801 1 94.44 139 GLN B C 1
ATOM 2283 O O . GLN B 1 139 ? -14.172 3.371 7.762 1 94.44 139 GLN B O 1
ATOM 2288 N N . LEU B 1 140 ? -15.055 1.968 6.266 1 95.44 140 LEU B N 1
ATOM 2289 C CA . LEU B 1 140 ? -14.336 0.812 6.793 1 95.44 140 LEU B CA 1
ATOM 2290 C C . LEU B 1 140 ? -12.836 0.959 6.578 1 95.44 140 LEU B C 1
ATOM 2292 O O . LEU B 1 140 ? -12.039 0.639 7.465 1 95.44 140 LEU B O 1
ATOM 2296 N N . CYS B 1 141 ? -12.398 1.477 5.391 1 95.88 141 CYS B N 1
ATOM 2297 C CA . CYS B 1 141 ? -10.984 1.744 5.137 1 95.88 141 CYS B CA 1
ATOM 2298 C C . CYS B 1 141 ? -10.43 2.744 6.145 1 95.88 141 CYS B C 1
ATOM 2300 O O . CYS B 1 141 ? -9.32 2.564 6.656 1 95.88 141 CYS B O 1
ATOM 2302 N N . GLY B 1 142 ? -11.203 3.801 6.328 1 93.81 142 GLY B N 1
ATOM 2303 C CA . GLY B 1 142 ? -10.773 4.801 7.293 1 93.81 142 GLY B CA 1
ATOM 2304 C C . GLY B 1 142 ? -10.555 4.234 8.688 1 93.81 142 GLY B C 1
ATOM 2305 O O . GLY B 1 142 ? -9.547 4.531 9.328 1 93.81 142 GLY B O 1
ATOM 2306 N N . ARG B 1 143 ? -11.477 3.432 9.203 1 94.69 143 ARG B N 1
ATOM 2307 C CA . ARG B 1 143 ? -11.367 2.824 10.523 1 94.69 143 ARG B CA 1
ATOM 2308 C C . ARG B 1 143 ? -10.156 1.908 10.609 1 94.69 143 ARG B C 1
ATOM 2310 O O . ARG B 1 143 ? -9.422 1.932 11.602 1 94.69 143 ARG B O 1
ATOM 2317 N N . VAL B 1 144 ? -9.969 1.099 9.602 1 95.94 144 VAL B N 1
ATOM 2318 C CA . VAL B 1 144 ? -8.844 0.17 9.57 1 95.94 144 VAL B CA 1
ATOM 2319 C C . VAL B 1 144 ? -7.531 0.949 9.523 1 95.94 144 VAL B C 1
ATOM 2321 O O . VAL B 1 144 ? -6.59 0.635 10.258 1 95.94 144 VAL B O 1
ATOM 2324 N N . ALA B 1 145 ? -7.473 1.957 8.648 1 94.94 145 ALA B N 1
ATOM 2325 C CA . ALA B 1 145 ? -6.266 2.771 8.523 1 94.94 145 ALA B CA 1
ATOM 2326 C C . ALA B 1 145 ? -5.918 3.434 9.859 1 94.94 145 ALA B C 1
ATOM 2328 O O . ALA B 1 145 ? -4.75 3.467 10.258 1 94.94 145 ALA B O 1
ATOM 2329 N N . GLU B 1 146 ? -6.93 3.932 10.523 1 93 146 GLU B N 1
ATOM 2330 C CA . GLU B 1 146 ? -6.699 4.578 11.812 1 93 146 GLU B CA 1
ATOM 2331 C C . GLU B 1 146 ? -6.203 3.578 12.852 1 93 146 GLU B C 1
ATOM 2333 O O . GLU B 1 146 ? -5.344 3.902 13.672 1 93 146 GLU B O 1
ATOM 2338 N N . ALA B 1 147 ? -6.777 2.41 12.867 1 95 147 ALA B N 1
ATOM 2339 C CA . ALA B 1 147 ? -6.344 1.375 13.797 1 95 147 ALA B CA 1
ATOM 2340 C C . ALA B 1 147 ? -4.891 0.985 13.547 1 95 147 ALA B C 1
ATOM 2342 O O . ALA B 1 147 ? -4.117 0.816 14.492 1 95 147 ALA B O 1
ATOM 2343 N N . ILE B 1 148 ? -4.539 0.822 12.297 1 93.62 148 ILE B N 1
ATOM 2344 C CA . ILE B 1 148 ? -3.164 0.477 11.953 1 93.62 148 ILE B CA 1
ATOM 2345 C C . ILE B 1 148 ? -2.232 1.623 12.344 1 93.62 148 ILE B C 1
ATOM 2347 O O . ILE B 1 148 ? -1.167 1.396 12.922 1 93.62 148 ILE B O 1
ATOM 2351 N N . HIS B 1 149 ? -2.605 2.818 12.008 1 91.5 149 HIS B N 1
ATOM 2352 C CA . HIS B 1 149 ? -1.824 3.998 12.367 1 91.5 149 HIS B CA 1
ATOM 2353 C C . HIS B 1 149 ? -1.562 4.051 13.867 1 91.5 149 HIS B C 1
ATOM 2355 O O . HIS B 1 149 ? -0.43 4.289 14.297 1 91.5 149 HIS B O 1
ATOM 2361 N N . SER B 1 150 ? -2.607 3.84 14.664 1 91.62 150 SER B N 1
ATOM 2362 C CA . SER B 1 150 ? -2.494 3.875 16.125 1 91.62 150 SER B CA 1
ATOM 2363 C C . SER B 1 150 ? -1.562 2.779 16.625 1 91.62 150 SER B C 1
ATOM 2365 O O . SER B 1 150 ? -0.848 2.975 17.609 1 91.62 150 SER B O 1
ATOM 2367 N N . SER B 1 151 ? -1.604 1.621 16.016 1 89 151 SER B N 1
ATOM 2368 C CA . SER B 1 151 ? -0.75 0.507 16.422 1 89 151 SER B CA 1
ATOM 2369 C C . SER B 1 151 ? 0.719 0.812 16.141 1 89 151 SER B C 1
ATOM 2371 O O . SER B 1 151 ? 1.604 0.219 16.766 1 89 151 SER B O 1
ATOM 2373 N N . LEU B 1 152 ? 0.999 1.651 15.172 1 84.38 152 LEU B N 1
ATOM 2374 C CA . LEU B 1 152 ? 2.363 2.047 14.844 1 84.38 152 LEU B CA 1
ATOM 2375 C C . LEU B 1 152 ? 2.924 2.998 15.898 1 84.38 152 LEU B C 1
ATOM 2377 O O . LEU B 1 152 ? 4.141 3.137 16.031 1 84.38 152 LEU B O 1
ATOM 2381 N N . GLN B 1 153 ? 2.045 3.703 16.5 1 80.12 153 GLN B N 1
ATOM 2382 C CA . GLN B 1 153 ? 2.461 4.672 17.516 1 80.12 153 GLN B CA 1
ATOM 2383 C C . GLN B 1 153 ? 2.758 3.99 18.844 1 80.12 153 GLN B C 1
ATOM 2385 O O . GLN B 1 153 ? 3.51 4.52 19.672 1 80.12 153 GLN B O 1
ATOM 2390 N N . THR B 1 154 ? 2.074 2.967 19.266 1 64.12 154 THR B N 1
ATOM 2391 C CA . THR B 1 154 ? 2.154 2.338 20.578 1 64.12 154 THR B CA 1
ATOM 2392 C C . THR B 1 154 ? 3.336 1.373 20.656 1 64.12 154 THR B C 1
ATOM 2394 O O . THR B 1 154 ? 3.51 0.665 21.641 1 64.12 154 THR B O 1
ATOM 2397 N N . VAL B 1 155 ? 4.133 1.121 19.719 1 51.44 155 VAL B N 1
ATOM 2398 C CA . VAL B 1 155 ? 5.211 0.153 19.906 1 51.44 155 VAL B CA 1
ATOM 2399 C C . VAL B 1 155 ? 6.227 0.687 20.906 1 51.44 155 VAL B C 1
ATOM 2401 O O . VAL B 1 155 ? 6.914 1.677 20.641 1 51.44 155 VAL B O 1
ATOM 2404 N N . GLU B 1 156 ? 5.949 0.838 22.125 1 43.19 156 GLU B N 1
ATOM 2405 C CA . GLU B 1 156 ? 6.918 0.886 23.219 1 43.19 156 GLU B CA 1
ATOM 2406 C C . GLU B 1 156 ? 7.785 -0.368 23.25 1 43.19 156 GLU B C 1
ATOM 2408 O O . GLU B 1 156 ? 7.312 -1.465 22.938 1 43.19 156 GLU B O 1
#

Sequence (312 aa):
MPAAADSHSQVLDWQDGVENALAHLTCVLVARRTRTTPERVTWQQYDVLEMLRLRGPMTPSALSESLSVSRPTMSKALRVLKDQHLVTQAALGTDRREQTTSLTADGREFLDRAAECRRENAKIAESVLDPAEQAVFAQLCGRVAEAIHSSLQTVEMPAAADSHSQVLDWQDGVENALAHLTCVLVARRTRTTPERVTWQQYDVLEMLRLRGPMTPSALSESLSVSRPTMSKALRVLKDQHLVTQAALGTDRREQTTSLTADGREFLDRAAECRRENAKIAESVLDPAEQAVFAQLCGRVAEAIHSSLQTVE

Solvent-accessible surface area (backbone atoms only — not comparable to full-atom values): 16678 Å² total; per-residue (Å²): 128,84,74,89,66,82,82,63,73,57,68,48,70,34,81,72,29,46,45,56,9,51,49,47,31,49,47,34,54,49,12,56,48,67,64,47,73,58,82,98,42,52,69,72,47,44,46,52,54,49,48,33,70,58,55,37,66,41,36,64,67,56,48,16,33,49,41,46,38,56,65,70,58,39,52,52,45,49,50,55,35,37,75,68,45,28,34,48,70,42,66,58,67,89,55,66,84,53,39,31,34,35,70,30,75,56,25,51,52,48,49,62,66,60,30,55,63,57,51,50,53,26,50,50,38,48,72,80,34,55,74,70,51,37,53,52,50,11,50,54,35,32,54,35,27,50,48,50,33,53,58,47,59,62,71,120,124,84,74,81,71,79,85,63,78,59,69,46,72,33,80,71,29,46,44,55,8,52,51,47,31,50,48,35,54,51,13,57,49,66,63,47,75,57,82,98,41,53,69,72,48,45,44,53,55,49,47,32,71,57,54,40,66,40,34,64,67,55,47,16,31,50,41,45,37,55,65,70,57,40,52,52,42,49,50,54,35,38,76,67,44,28,35,46,69,42,65,60,68,88,56,66,83,55,40,33,33,34,72,30,74,54,24,52,51,50,49,63,68,59,29,54,63,56,50,50,52,29,52,49,38,48,74,79,31,55,73,70,50,36,53,51,50,10,49,54,36,31,54,35,27,50,47,50,34,53,57,47,59,62,71,118

Radius of gyration: 20.6 Å; Cα contacts (8 Å, |Δi|>4): 415; chains: 2; bounding box: 42×59×63 Å

Secondary structure (DSSP, 8-state):
-------------GGG-HHHHHHHHHHHHHHHHHH---TTS-HHHHHHHHHHHHH--B-HHHHHHHHT--HHHHHHHHHHHHHTTSEEEEE-SS-TTSEEEEE-HHHHHHHHHTTHHHHHHHHHHHHTS-HHHHHHHHHHHHHHHHHHHHHHH---/-------------GGG-HHHHHHHHHHHHHHHHHH---TTS-HHHHHHHHHHHHH--B-HHHHHHHHT--HHHHHHHHHHHHHTTSEEEEE-SS-TTSEEEEE-HHHHHHHHHTTHHHHHHHHHHHHTS-HHHHHHHHHHHHHHHHHHHHHHH---

pLDDT: mean 85.47, std 17.88, range [28.83, 98.44]